Protein AF-A0A7R9AID9-F1 (afdb_monomer)

Structure (mmCIF, N/CA/C/O backbone):
data_AF-A0A7R9AID9-F1
#
_entry.id   AF-A0A7R9AID9-F1
#
loop_
_atom_site.group_PDB
_atom_site.id
_atom_site.type_symbol
_atom_site.label_atom_id
_atom_site.label_alt_id
_atom_site.label_comp_id
_atom_site.label_asym_id
_atom_site.label_entity_id
_atom_site.label_seq_id
_atom_site.pdbx_PDB_ins_code
_atom_site.Cartn_x
_atom_site.Cartn_y
_atom_site.Cartn_z
_atom_site.occupancy
_atom_site.B_iso_or_equiv
_atom_site.auth_seq_id
_atom_site.auth_comp_id
_atom_site.auth_asym_id
_atom_site.auth_atom_id
_atom_site.pdbx_PDB_model_num
ATOM 1 N N . VAL A 1 1 ? -23.189 42.113 15.151 1.00 43.56 1 VAL A N 1
ATOM 2 C CA . VAL A 1 1 ? -23.312 40.716 14.669 1.00 43.56 1 VAL A CA 1
ATOM 3 C C . VAL A 1 1 ? -24.425 40.069 15.472 1.00 43.56 1 VAL A C 1
ATOM 5 O O . VAL A 1 1 ? -24.250 39.901 16.671 1.00 43.56 1 VAL A O 1
ATOM 8 N N . GLN A 1 2 ? -25.595 39.831 14.872 1.00 35.12 2 GLN A N 1
ATOM 9 C CA . GLN A 1 2 ? -26.676 39.117 15.560 1.00 35.12 2 GLN A CA 1
ATOM 10 C C . GLN A 1 2 ? -26.184 37.706 15.929 1.00 35.12 2 GLN A C 1
ATOM 12 O O . GLN A 1 2 ? -25.520 37.078 15.096 1.00 35.12 2 GLN A O 1
ATOM 17 N N . PRO A 1 3 ? -26.448 37.204 17.147 1.00 48.59 3 PRO A N 1
ATOM 18 C CA . PRO A 1 3 ? -26.099 35.835 17.488 1.00 48.59 3 PRO A CA 1
ATOM 19 C C . PRO A 1 3 ? -26.917 34.905 16.591 1.00 48.59 3 PRO A C 1
ATOM 21 O O . PRO A 1 3 ? -28.144 34.904 16.651 1.00 48.59 3 PRO A O 1
ATOM 24 N N . GLN A 1 4 ? -26.242 34.144 15.728 1.00 45.22 4 GLN A N 1
ATOM 25 C CA . GLN A 1 4 ? -26.913 33.127 14.928 1.00 45.22 4 GLN A CA 1
ATOM 26 C C . GLN A 1 4 ? -27.607 32.141 15.871 1.00 45.22 4 GLN A C 1
ATOM 28 O O . GLN A 1 4 ? -26.972 31.572 16.766 1.00 45.22 4 GLN A O 1
ATOM 33 N N . SER A 1 5 ? -28.916 31.975 15.688 1.00 44.12 5 SER A N 1
ATOM 34 C CA . SER A 1 5 ? -29.708 30.962 16.371 1.00 44.12 5 SER A CA 1
ATOM 35 C C . SER A 1 5 ? -29.062 29.603 16.105 1.00 44.12 5 SER A C 1
ATOM 37 O O . SER A 1 5 ? -28.848 29.203 14.961 1.00 44.12 5 SER A O 1
ATOM 39 N N . LYS A 1 6 ? -28.666 28.903 17.174 1.00 50.00 6 LYS A N 1
ATOM 40 C CA . LYS A 1 6 ? -28.151 27.538 17.055 1.00 50.00 6 LYS A CA 1
ATOM 41 C C . LYS A 1 6 ? -29.260 26.692 16.436 1.00 50.00 6 LYS A C 1
ATOM 43 O O . LYS A 1 6 ? -30.298 26.523 17.066 1.00 50.00 6 LYS A O 1
ATOM 48 N N . VAL A 1 7 ? -29.033 26.179 15.227 1.00 46.28 7 VAL A N 1
ATOM 49 C CA . VAL A 1 7 ? -29.880 25.151 14.610 1.00 46.28 7 VAL A CA 1
ATOM 50 C C . VAL A 1 7 ? -30.006 24.014 15.622 1.00 46.28 7 VAL A C 1
ATOM 52 O O . VAL A 1 7 ? -29.005 23.416 16.022 1.00 46.28 7 VAL A O 1
ATOM 55 N N . GLN A 1 8 ? -31.211 23.809 16.140 1.00 50.91 8 GLN A N 1
ATOM 56 C CA . GLN A 1 8 ? -31.469 22.839 17.192 1.00 50.91 8 GLN A CA 1
ATOM 57 C C . GLN A 1 8 ? -31.569 21.462 16.527 1.00 50.91 8 GLN A C 1
ATOM 59 O O . GLN A 1 8 ? -32.427 21.249 15.684 1.00 50.91 8 GLN A O 1
ATOM 64 N N . ASP A 1 9 ? -30.632 20.559 16.833 1.00 53.47 9 ASP A N 1
ATOM 65 C CA . ASP A 1 9 ? -30.593 19.212 16.248 1.00 53.47 9 ASP A CA 1
ATOM 66 C C . ASP A 1 9 ? -31.889 18.433 16.577 1.00 53.47 9 ASP A C 1
ATOM 68 O O . ASP A 1 9 ? -32.062 17.978 17.712 1.00 53.47 9 ASP A O 1
ATOM 72 N N . ASP A 1 10 ? -32.747 18.195 15.576 1.00 62.09 10 ASP A N 1
ATOM 73 C CA . ASP A 1 10 ? -34.026 17.451 15.670 1.00 62.09 10 ASP A CA 1
ATOM 74 C C . ASP A 1 10 ? -33.894 16.011 16.204 1.00 62.09 10 ASP A C 1
ATOM 76 O O . ASP A 1 10 ? -34.867 15.362 16.583 1.00 62.09 10 ASP A O 1
ATOM 80 N N . LYS A 1 11 ? -32.669 15.483 16.271 1.00 65.38 11 LYS A N 1
ATOM 81 C CA . LYS A 1 11 ? -32.364 14.081 16.597 1.00 65.38 11 LYS A CA 1
ATOM 82 C C . LYS A 1 11 ? -32.763 13.651 18.021 1.00 65.38 11 LYS A C 1
ATOM 84 O O . LYS A 1 11 ? -32.753 12.459 18.329 1.00 65.38 11 LYS A O 1
ATOM 89 N N . TYR A 1 12 ? -33.056 14.601 18.904 1.00 70.88 12 TYR A N 1
ATOM 90 C CA . TYR A 1 12 ? -33.407 14.352 20.306 1.00 70.88 12 TYR A CA 1
ATOM 91 C C . TYR A 1 12 ? -34.828 14.786 20.661 1.00 70.88 12 TYR A C 1
ATOM 93 O O . TYR A 1 12 ? -35.141 14.876 21.844 1.00 70.88 12 TYR A O 1
ATOM 101 N N . ASN A 1 13 ? -35.665 15.064 19.664 1.00 81.69 13 ASN A N 1
ATOM 102 C CA . ASN A 1 13 ? -37.038 15.472 19.893 1.00 81.69 13 ASN A CA 1
ATOM 103 C C . ASN A 1 13 ? -37.927 14.226 20.064 1.00 81.69 13 ASN A C 1
ATOM 105 O O . ASN A 1 13 ? -38.359 13.626 19.080 1.00 81.69 13 ASN A O 1
ATOM 109 N N . TYR A 1 14 ? -38.115 13.783 21.309 1.00 88.81 14 TYR A N 1
ATOM 110 C CA . TYR A 1 14 ? -39.077 12.732 21.656 1.00 88.81 14 TYR A CA 1
ATOM 111 C C . TYR A 1 14 ? -40.380 13.385 22.103 1.00 88.81 14 TYR A C 1
ATOM 113 O O . TYR A 1 14 ? -40.330 14.415 22.769 1.00 88.81 14 TYR A O 1
ATOM 121 N N . ARG A 1 15 ? -41.520 12.765 21.780 1.00 90.88 15 ARG A N 1
ATOM 122 C CA . ARG A 1 15 ? -42.820 13.203 22.294 1.00 90.88 15 ARG A CA 1
ATOM 123 C C . ARG A 1 15 ? -42.947 12.833 23.768 1.00 90.88 15 ARG A C 1
ATOM 125 O O . ARG A 1 15 ? -42.607 11.708 24.155 1.00 90.88 15 ARG A O 1
ATOM 132 N N . LEU A 1 16 ? -43.423 13.781 24.569 1.00 92.00 16 LEU A N 1
ATOM 133 C CA . LEU A 1 16 ? -43.497 13.663 26.025 1.00 92.00 16 LEU A CA 1
ATOM 134 C C . LEU A 1 16 ? -44.920 13.833 26.537 1.00 92.00 16 LEU A C 1
ATOM 136 O O . LEU A 1 16 ? -45.633 14.735 26.104 1.00 92.00 16 LEU A O 1
ATOM 140 N N . ASN A 1 17 ? -45.290 13.046 27.545 1.00 92.06 17 ASN A N 1
ATOM 141 C CA . ASN A 1 17 ? -46.477 13.264 28.370 1.00 92.06 17 ASN A CA 1
ATOM 142 C C . ASN A 1 17 ? -47.733 13.531 27.514 1.00 92.06 17 ASN A C 1
ATOM 144 O O . ASN A 1 17 ? -48.210 12.652 26.799 1.00 92.06 17 ASN A O 1
ATOM 148 N N . ARG A 1 18 ? -48.242 14.770 27.552 1.00 89.56 18 ARG A N 1
ATOM 149 C CA . ARG A 1 18 ? -49.456 15.220 26.851 1.00 89.56 18 ARG A CA 1
ATOM 150 C C . ARG A 1 18 ? -49.304 15.346 25.331 1.00 89.56 18 ARG A C 1
ATOM 152 O O . ARG A 1 18 ? -50.306 15.482 24.640 1.00 89.56 18 ARG A O 1
ATOM 159 N N . GLU A 1 19 ? -48.085 15.296 24.801 1.00 90.25 19 GLU A N 1
ATOM 160 C CA . GLU A 1 19 ? -47.832 15.246 23.355 1.00 90.25 19 GLU A CA 1
ATOM 161 C C . GLU A 1 19 ? -48.148 13.864 22.759 1.00 90.25 19 GLU A C 1
ATOM 163 O O . GLU A 1 19 ? -48.304 13.728 21.544 1.00 90.25 19 GLU A O 1
ATOM 168 N N . ILE A 1 20 ? -48.261 12.832 23.604 1.00 91.56 20 ILE A N 1
ATOM 169 C CA . ILE A 1 20 ? -48.642 11.477 23.208 1.00 91.56 20 ILE A CA 1
ATOM 170 C C . ILE A 1 20 ? -50.173 11.407 23.169 1.00 91.56 20 ILE A C 1
ATOM 172 O O . ILE A 1 20 ? -50.837 11.229 24.186 1.00 91.56 20 ILE A O 1
ATOM 176 N N . THR A 1 21 ? -50.744 11.557 21.975 1.00 90.12 21 THR A N 1
ATOM 177 C CA . THR A 1 21 ? -52.204 11.628 21.772 1.00 90.12 21 THR A CA 1
ATOM 178 C C . THR A 1 21 ? -52.876 10.271 21.563 1.00 90.12 21 THR A C 1
ATOM 180 O O . THR A 1 21 ? -54.103 10.183 21.539 1.00 90.12 21 THR A O 1
ATOM 183 N N . VAL A 1 22 ? -52.097 9.200 21.397 1.00 92.62 22 VAL A N 1
ATOM 184 C CA . VAL A 1 22 ? -52.640 7.855 21.181 1.00 92.62 22 VAL A CA 1
ATOM 185 C C . VAL A 1 22 ? -53.323 7.318 22.448 1.00 92.62 22 VAL A C 1
ATOM 187 O O . VAL A 1 22 ? -52.859 7.595 23.552 1.00 92.62 22 VAL A O 1
ATOM 190 N N . PRO A 1 23 ? -54.397 6.517 22.332 1.00 92.44 23 PRO A N 1
ATOM 191 C CA . PRO A 1 23 ? -55.145 6.025 23.495 1.00 92.44 23 PRO A CA 1
ATOM 192 C C . PRO A 1 23 ? -54.509 4.806 24.180 1.00 92.44 23 PRO A C 1
ATOM 194 O O . PRO A 1 23 ? -54.735 4.576 25.369 1.00 92.44 23 PRO A O 1
ATOM 197 N N . ARG A 1 24 ? -53.736 4.000 23.441 1.00 93.75 24 ARG A N 1
ATOM 198 C CA . ARG A 1 24 ? -53.077 2.786 23.943 1.00 93.75 24 ARG A CA 1
ATOM 199 C C . ARG A 1 24 ? -51.588 2.850 23.643 1.00 93.75 24 ARG A C 1
ATOM 201 O O . ARG A 1 24 ? -51.207 3.169 22.521 1.00 93.75 24 ARG A O 1
ATOM 208 N N . ILE A 1 25 ? -50.775 2.486 24.627 1.00 94.25 25 ILE A N 1
ATOM 209 C CA . ILE A 1 25 ? -49.312 2.466 24.537 1.00 94.25 25 ILE A CA 1
ATOM 210 C C . ILE A 1 25 ? -48.763 1.151 25.082 1.00 94.25 25 ILE A C 1
ATOM 212 O O . ILE A 1 25 ? -49.367 0.514 25.947 1.00 94.25 25 ILE A O 1
ATOM 216 N N . ARG A 1 26 ? -47.604 0.731 24.575 1.00 93.94 26 ARG A N 1
ATOM 217 C CA . ARG A 1 26 ? -46.855 -0.411 25.104 1.00 93.94 26 ARG A CA 1
ATOM 218 C C . ARG A 1 26 ? -45.808 0.097 26.093 1.00 93.94 26 ARG A C 1
ATOM 220 O O . ARG A 1 26 ? -44.853 0.755 25.683 1.00 93.94 26 ARG A O 1
ATOM 227 N N . LEU A 1 27 ? -45.985 -0.217 27.376 1.00 91.00 27 LEU A N 1
ATOM 228 C CA . LEU A 1 27 ? -45.072 0.184 28.446 1.00 91.00 27 LEU A CA 1
ATOM 229 C C . LEU A 1 27 ? -43.924 -0.823 28.574 1.00 91.00 27 LEU A C 1
ATOM 231 O O . LEU A 1 27 ? -44.146 -2.031 28.658 1.00 91.00 27 LEU A O 1
ATOM 235 N N . VAL A 1 28 ? -42.691 -0.318 28.592 1.00 88.12 28 VAL A N 1
ATOM 236 C CA . VAL A 1 28 ? -41.467 -1.116 28.764 1.00 88.12 28 VAL A CA 1
ATOM 237 C C . VAL A 1 28 ? -40.523 -0.372 29.711 1.00 88.12 28 VAL A C 1
ATOM 239 O O . VAL A 1 28 ? -40.441 0.848 29.654 1.00 88.12 28 VAL A O 1
ATOM 242 N N . GLY A 1 29 ? -39.731 -1.056 30.533 1.00 80.50 29 GLY A N 1
ATOM 243 C CA . GLY A 1 29 ? -38.695 -0.390 31.328 1.00 80.50 29 GLY A CA 1
ATOM 244 C C . GLY A 1 29 ? -38.352 -1.122 32.610 1.00 80.50 29 GLY A C 1
ATOM 245 O O . GLY A 1 29 ? -38.978 -2.121 32.931 1.00 80.50 29 GLY A O 1
ATOM 246 N N . ASP A 1 30 ? -37.354 -0.597 33.311 1.00 71.56 30 ASP A N 1
ATOM 247 C CA . ASP A 1 30 ? -36.843 -1.186 34.551 1.00 71.56 30 ASP A CA 1
ATOM 248 C C . ASP A 1 30 ? -37.527 -0.568 35.793 1.00 71.56 30 ASP A C 1
ATOM 250 O O . ASP A 1 30 ? -37.500 -1.156 36.863 1.00 71.56 30 ASP A O 1
ATOM 254 N N . ASN A 1 31 ? -38.233 0.564 35.637 1.00 73.50 31 ASN A N 1
ATOM 255 C CA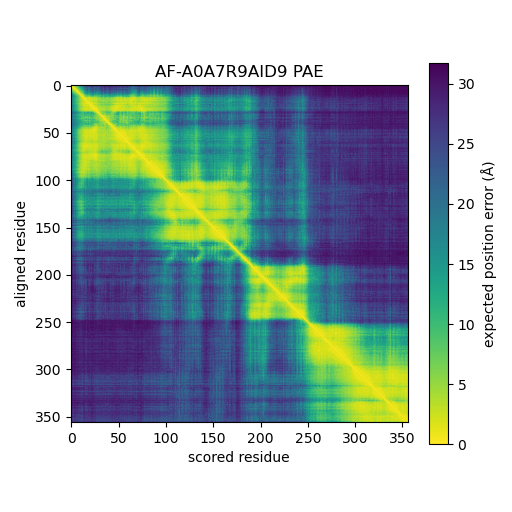 . ASN A 1 31 ? -38.972 1.259 36.706 1.00 73.50 31 ASN A CA 1
ATOM 256 C C . ASN A 1 31 ? -40.390 0.688 36.941 1.00 73.50 31 ASN A C 1
ATOM 258 O O . ASN A 1 31 ? -41.279 1.385 37.427 1.00 73.50 31 ASN A O 1
ATOM 262 N N . LEU A 1 32 ? -40.644 -0.559 36.535 1.00 73.31 32 LEU A N 1
ATOM 263 C CA . LEU A 1 32 ? -41.967 -1.188 36.661 1.00 73.31 32 LEU A CA 1
ATOM 264 C C . LEU A 1 32 ? -42.330 -1.497 38.122 1.00 73.31 32 LEU A C 1
ATOM 266 O O . LEU A 1 32 ? -43.510 -1.513 38.461 1.00 73.31 32 LEU A O 1
ATOM 270 N N . GLU A 1 33 ? -41.333 -1.690 38.987 1.00 73.12 33 GLU A N 1
ATOM 271 C CA . GLU A 1 33 ? -41.522 -1.915 40.426 1.00 73.12 33 GLU A CA 1
ATOM 272 C C . GLU A 1 33 ? -42.039 -0.647 41.128 1.00 73.12 33 GLU A C 1
ATOM 274 O O . GLU A 1 33 ? -43.090 -0.685 41.760 1.00 73.12 33 GLU A O 1
ATOM 279 N N . GLU A 1 34 ? -41.395 0.504 40.906 1.00 71.88 34 GLU A N 1
ATOM 280 C CA . GLU A 1 34 ? -41.812 1.811 41.452 1.00 71.88 34 GLU A CA 1
ATOM 281 C C . GLU A 1 34 ? -43.212 2.225 40.952 1.00 71.88 34 GLU A C 1
ATOM 283 O O . GLU A 1 34 ? -44.038 2.760 41.693 1.00 71.88 34 GLU A O 1
ATOM 288 N N . LEU A 1 35 ? -43.521 1.912 39.690 1.00 71.00 35 LEU A N 1
ATOM 289 C CA . LEU A 1 35 ? -44.854 2.102 39.111 1.00 71.00 35 LEU A CA 1
ATOM 290 C C . LEU A 1 35 ? -45.907 1.185 39.749 1.00 71.00 35 LEU A C 1
ATOM 292 O O . LEU A 1 35 ? -47.068 1.579 39.871 1.00 71.00 35 LEU A O 1
ATOM 296 N N . SER A 1 36 ? -45.518 -0.025 40.155 1.00 75.81 36 SER A N 1
ATOM 297 C CA . SER A 1 36 ? -46.422 -0.987 40.794 1.00 75.81 36 SER A 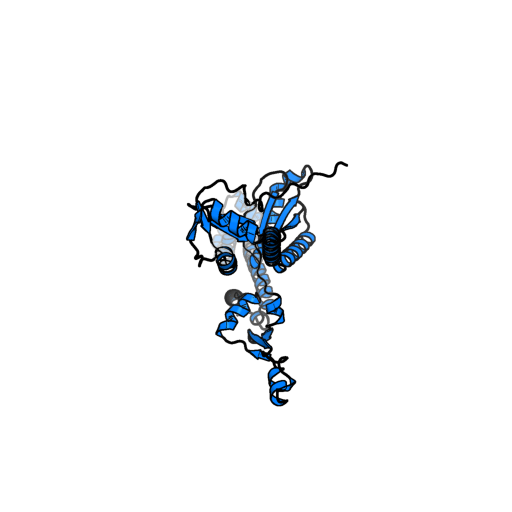CA 1
ATOM 298 C C . SER A 1 36 ? -46.829 -0.539 42.200 1.00 75.81 36 SER A C 1
ATOM 300 O O . SER A 1 36 ? -47.980 -0.736 42.596 1.00 75.81 36 SER A O 1
ATOM 302 N N . GLU A 1 37 ? -45.918 0.118 42.924 1.00 74.56 37 GLU A N 1
ATOM 303 C CA . GLU A 1 37 ? -46.186 0.731 44.231 1.00 74.56 37 GLU A CA 1
ATOM 304 C C . GLU A 1 37 ? -47.167 1.905 44.109 1.00 74.56 37 GLU A C 1
ATOM 306 O O . GLU A 1 37 ? -48.180 1.939 44.808 1.00 74.56 37 GLU A O 1
ATOM 311 N N . ALA A 1 38 ? -46.946 2.813 43.153 1.00 70.50 38 ALA A N 1
ATOM 312 C CA . ALA A 1 38 ? -47.855 3.934 42.895 1.00 70.50 38 ALA A CA 1
ATOM 313 C C . ALA A 1 38 ? -49.256 3.480 42.429 1.00 70.50 38 ALA A C 1
ATOM 315 O O . ALA A 1 38 ? -50.263 4.127 42.724 1.00 70.50 38 ALA A O 1
ATOM 316 N N . ALA A 1 39 ? -49.341 2.356 41.712 1.00 68.81 39 ALA A N 1
ATOM 317 C CA . ALA A 1 39 ? -50.596 1.807 41.203 1.00 68.81 39 ALA A CA 1
ATOM 318 C C . ALA A 1 39 ? -51.295 0.824 42.162 1.00 68.81 39 ALA A C 1
ATOM 320 O O . ALA A 1 39 ? -52.410 0.384 41.854 1.00 68.81 39 ALA A O 1
ATOM 321 N N . ASN A 1 40 ? -50.660 0.457 43.288 1.00 73.00 40 ASN A N 1
ATOM 322 C CA . ASN A 1 40 ? -51.076 -0.628 44.191 1.00 73.00 40 ASN A CA 1
ATOM 323 C C . ASN A 1 40 ? -51.406 -1.947 43.453 1.00 73.00 40 ASN A C 1
ATOM 325 O O . ASN A 1 40 ? -52.301 -2.698 43.849 1.00 73.00 40 ASN A O 1
ATOM 329 N N . LYS A 1 41 ? -50.727 -2.211 42.330 1.00 75.44 41 LYS A N 1
ATOM 330 C CA . LYS A 1 41 ? -50.958 -3.356 41.435 1.00 75.44 41 LYS A CA 1
ATOM 331 C C . LYS A 1 41 ? -49.639 -3.786 40.818 1.00 75.44 41 LYS A C 1
ATOM 333 O O . LYS A 1 41 ? -48.848 -2.937 40.440 1.00 75.44 41 LYS A O 1
ATOM 338 N N . VAL A 1 42 ? -49.436 -5.090 40.648 1.00 75.44 42 VAL A N 1
ATOM 339 C CA . VAL A 1 42 ? -48.257 -5.615 39.944 1.00 75.44 42 VAL A CA 1
ATOM 340 C C . VAL A 1 42 ? -48.377 -5.276 38.456 1.00 75.44 42 VAL A C 1
ATOM 342 O O . VAL A 1 42 ? -49.294 -5.752 37.784 1.00 75.44 42 VAL A O 1
ATOM 345 N N . ILE A 1 43 ? -47.483 -4.424 37.954 1.00 78.00 43 ILE A N 1
ATOM 346 C CA . ILE A 1 43 ? -47.438 -4.003 36.552 1.00 78.00 43 ILE A CA 1
ATOM 347 C C . ILE A 1 43 ? -46.340 -4.785 35.834 1.00 78.00 43 ILE A C 1
ATOM 349 O O . ILE A 1 43 ? -45.154 -4.644 36.121 1.00 78.00 43 ILE A O 1
ATOM 353 N N . GLU A 1 44 ? -46.741 -5.568 34.837 1.00 81.44 44 GLU A N 1
ATOM 354 C CA . GLU A 1 44 ? -45.827 -6.237 33.911 1.00 81.44 44 GLU A CA 1
ATOM 355 C C . GLU A 1 44 ? -45.677 -5.447 32.596 1.00 81.44 44 GLU A C 1
ATOM 357 O O . GLU A 1 44 ? -46.549 -4.637 32.256 1.00 81.44 44 GLU A O 1
ATOM 362 N N . PRO A 1 45 ? -44.603 -5.670 31.809 1.00 86.12 45 PRO A N 1
ATOM 363 C CA . PRO A 1 45 ? -44.474 -5.087 30.477 1.00 86.12 45 PRO A CA 1
ATOM 364 C C . PRO A 1 45 ? -45.664 -5.483 29.594 1.00 86.12 45 PRO A C 1
ATOM 366 O O . PRO A 1 45 ? -45.886 -6.658 29.308 1.00 86.12 45 PRO A O 1
ATOM 369 N N . GLY A 1 46 ? -46.430 -4.500 29.129 1.00 87.62 46 GLY A N 1
ATOM 370 C CA . GLY A 1 46 ? -47.730 -4.766 28.521 1.00 87.62 46 GLY A CA 1
ATOM 371 C C . GLY A 1 46 ? -48.337 -3.561 27.818 1.00 87.62 46 GLY A C 1
ATOM 372 O O . GLY A 1 46 ? -47.716 -2.504 27.691 1.00 87.62 46 GLY A O 1
ATOM 373 N N . VAL A 1 47 ? -49.556 -3.739 27.310 1.00 91.88 47 VAL A N 1
ATOM 374 C CA . VAL A 1 47 ? -50.319 -2.669 26.656 1.00 91.88 47 VAL A CA 1
ATOM 375 C C . VAL A 1 47 ? -51.269 -2.045 27.666 1.00 91.88 47 VAL A C 1
ATOM 377 O O . VAL A 1 47 ? -52.157 -2.723 28.176 1.00 91.88 47 VAL A O 1
ATOM 380 N N . PHE A 1 48 ? -51.126 -0.743 27.883 1.00 91.94 48 PHE A N 1
ATOM 381 C CA . PHE A 1 48 ? -51.911 0.024 28.845 1.00 91.94 48 PHE A CA 1
ATOM 382 C C . PHE A 1 48 ? -52.577 1.228 28.178 1.00 91.94 48 PHE A C 1
ATOM 384 O O . PHE A 1 48 ? -52.240 1.610 27.052 1.00 91.94 48 PHE A O 1
ATOM 391 N N . SER A 1 49 ? -53.548 1.818 28.875 1.00 93.50 49 SER A N 1
ATOM 392 C CA . SER A 1 49 ? -54.116 3.108 28.485 1.00 93.50 49 SER A CA 1
ATOM 393 C C . SER A 1 49 ? -53.119 4.221 28.783 1.00 93.50 49 SER A C 1
ATOM 395 O O . SER A 1 49 ? -52.558 4.274 29.880 1.00 93.50 49 SER A O 1
ATOM 397 N N . THR A 1 50 ? -52.938 5.141 27.838 1.00 92.81 50 THR A N 1
ATOM 398 C CA . THR A 1 50 ? -52.040 6.294 27.997 1.00 92.81 50 THR A CA 1
ATOM 399 C C . THR A 1 50 ? -52.396 7.117 29.230 1.00 92.81 50 THR A C 1
ATOM 401 O O . THR A 1 50 ? -51.509 7.536 29.964 1.00 92.81 50 THR A O 1
ATOM 404 N N . TYR A 1 51 ? -53.693 7.276 29.512 1.00 91.25 51 TYR A N 1
ATOM 405 C CA . TYR A 1 51 ? -54.177 8.044 30.659 1.00 91.25 51 TYR A CA 1
ATOM 406 C C . TYR A 1 51 ? -53.755 7.436 32.004 1.00 91.25 51 TYR A C 1
ATOM 408 O O . TYR A 1 51 ? -53.315 8.152 32.898 1.00 91.25 51 TYR A O 1
ATOM 416 N N . GLN A 1 52 ? -53.844 6.108 32.135 1.00 90.12 52 GLN A N 1
ATOM 417 C CA . GLN A 1 52 ? -53.461 5.405 33.365 1.00 90.12 52 GLN A CA 1
ATOM 418 C C . GLN A 1 52 ? -51.966 5.560 33.643 1.00 90.12 52 GLN A C 1
ATOM 420 O O . GLN A 1 52 ? -51.573 5.918 34.748 1.00 90.12 52 GLN A O 1
ATOM 425 N N . VAL A 1 53 ? -51.142 5.342 32.615 1.00 90.00 53 VAL A N 1
ATOM 426 C CA . VAL A 1 53 ? -49.683 5.436 32.733 1.00 90.00 53 VAL A CA 1
ATOM 427 C C . VAL A 1 53 ? -49.238 6.873 33.000 1.00 90.00 53 VAL A C 1
ATOM 429 O O . VAL A 1 53 ? -48.308 7.081 33.774 1.00 90.00 53 VAL A O 1
ATOM 432 N N . LEU A 1 54 ? -49.908 7.863 32.402 1.00 91.50 54 LEU A N 1
ATOM 433 C CA . LEU A 1 54 ? -49.620 9.274 32.645 1.00 91.50 54 LEU A CA 1
ATOM 434 C C . LEU A 1 54 ? -49.866 9.657 34.112 1.00 91.50 54 LEU A C 1
ATOM 436 O O . LEU A 1 54 ? -49.018 10.311 34.707 1.00 91.50 54 LEU A O 1
ATOM 440 N N . GLY A 1 55 ? -50.968 9.196 34.716 1.00 89.38 55 GLY A N 1
ATOM 441 C CA . GLY A 1 55 ? -51.253 9.454 36.133 1.00 89.38 55 GLY A CA 1
ATOM 442 C C . GLY A 1 55 ? -50.220 8.832 37.080 1.00 89.38 55 GLY A C 1
ATOM 443 O O . GLY A 1 55 ? -49.840 9.440 38.082 1.00 89.38 55 GLY A O 1
ATOM 444 N N . TRP A 1 56 ? -49.710 7.642 36.747 1.00 89.00 56 TRP A N 1
ATOM 445 C CA . TRP A 1 56 ? -48.631 7.016 37.518 1.00 89.00 56 TRP A CA 1
ATOM 446 C C . TRP A 1 56 ? -47.297 7.751 37.355 1.00 89.00 56 TRP A C 1
ATOM 448 O O . TRP A 1 56 ? -46.580 7.929 38.334 1.00 89.00 56 TRP A O 1
ATOM 458 N N . ALA A 1 57 ? -46.982 8.215 36.143 1.00 89.94 57 ALA A N 1
ATOM 459 C CA . ALA A 1 57 ? -45.790 9.019 35.883 1.00 89.94 57 ALA A CA 1
ATOM 460 C C . ALA A 1 57 ? -45.826 10.355 36.652 1.00 89.94 57 ALA A C 1
ATOM 462 O O . ALA A 1 57 ? -44.841 10.699 37.300 1.00 89.94 57 ALA A O 1
ATOM 463 N N . GLU A 1 58 ? -46.974 11.046 36.668 1.00 88.81 58 GLU A N 1
ATOM 464 C CA . GLU A 1 58 ? -47.177 12.281 37.445 1.00 88.81 58 GLU A CA 1
ATOM 465 C C . GLU A 1 58 ? -47.007 12.048 38.955 1.00 88.81 58 GLU A C 1
ATOM 467 O O . GLU A 1 58 ? -46.370 12.854 39.628 1.00 88.81 58 GLU A O 1
ATOM 472 N N . SER A 1 59 ? -47.508 10.923 39.480 1.00 87.31 59 SER A N 1
ATOM 473 C CA . SER A 1 59 ? -47.384 10.572 40.908 1.00 87.31 59 SER A CA 1
ATOM 474 C C . SER A 1 59 ? -45.937 10.319 41.347 1.00 87.31 59 SER A C 1
ATOM 476 O O . SER A 1 59 ? -45.608 10.503 42.515 1.00 87.31 59 SER A O 1
ATOM 478 N N . LEU A 1 60 ? -45.082 9.890 40.415 1.00 86.75 60 LEU A N 1
ATOM 479 C CA . LEU A 1 60 ? -43.658 9.628 40.638 1.00 86.75 60 LEU A CA 1
ATOM 480 C C . LEU A 1 60 ? -42.762 10.800 40.204 1.00 86.75 60 LEU A C 1
ATOM 482 O O . LEU A 1 60 ? -41.541 10.672 40.248 1.00 86.75 60 LEU A O 1
ATOM 486 N N . GLU A 1 61 ? -43.347 11.917 39.756 1.00 87.50 61 GLU A N 1
ATOM 487 C CA . GLU A 1 61 ? -42.629 13.066 39.182 1.00 87.50 61 GLU A CA 1
ATOM 488 C C . GLU A 1 61 ? -41.681 12.681 38.020 1.00 87.50 61 GLU A C 1
ATOM 490 O O 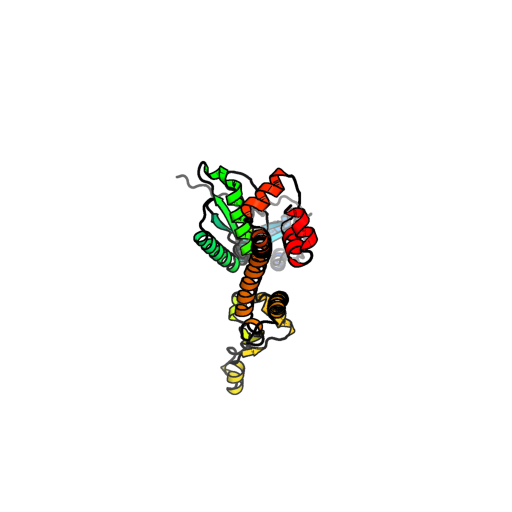. GLU A 1 61 ? -40.624 13.285 37.813 1.00 87.50 61 GLU A O 1
ATOM 495 N N . LEU A 1 62 ? -42.059 11.662 37.241 1.00 90.62 62 LEU A N 1
ATOM 496 C CA . LEU A 1 62 ? -41.328 11.180 36.068 1.00 90.62 62 LEU A CA 1
ATOM 497 C C . LEU A 1 62 ? -42.065 11.536 34.772 1.00 90.62 62 LEU A C 1
ATOM 499 O O . LEU A 1 62 ? -43.267 11.790 34.760 1.00 90.62 62 LEU A O 1
ATOM 503 N N . ASP A 1 63 ? -41.348 11.491 33.649 1.00 91.12 63 ASP A N 1
ATOM 504 C CA . ASP A 1 63 ? -41.921 11.757 32.333 1.00 91.12 63 ASP A CA 1
ATOM 505 C C . ASP A 1 63 ? -42.257 10.455 31.596 1.00 91.12 63 ASP A C 1
ATOM 507 O O . ASP A 1 63 ? -41.472 9.503 31.545 1.00 91.12 63 ASP A O 1
ATOM 511 N N . LEU A 1 64 ? -43.412 10.432 30.940 1.00 92.62 64 LEU A N 1
ATOM 512 C CA . LEU A 1 64 ? -43.762 9.429 29.947 1.00 92.62 64 LEU A CA 1
ATOM 513 C C . LEU A 1 64 ? -43.148 9.818 28.597 1.00 92.62 64 LEU A C 1
ATOM 515 O O . LEU A 1 64 ? -43.575 10.775 27.952 1.00 92.62 64 LEU A O 1
ATOM 519 N N . VAL A 1 65 ? -42.157 9.049 28.148 1.00 93.12 65 VAL A N 1
ATOM 520 C CA . VAL A 1 65 ? -41.399 9.314 26.919 1.00 93.12 65 VAL A CA 1
ATOM 521 C C . VAL A 1 65 ? -41.720 8.270 25.854 1.00 93.12 65 VAL A C 1
ATOM 523 O O . VAL A 1 65 ? -41.548 7.066 26.071 1.00 93.12 65 VAL A O 1
ATOM 526 N N . GLU A 1 66 ? -42.130 8.717 24.667 1.00 91.88 66 GLU A N 1
ATOM 527 C CA . GLU A 1 66 ? -42.327 7.852 23.500 1.00 91.88 66 GLU A CA 1
ATOM 528 C C . GLU A 1 66 ? -40.973 7.488 22.867 1.00 91.88 66 GLU A C 1
ATOM 530 O O . GLU A 1 66 ? -40.297 8.334 22.289 1.00 91.88 66 GLU A O 1
ATOM 535 N N . ILE A 1 67 ? -40.544 6.224 22.973 1.00 91.19 67 ILE A N 1
ATOM 536 C CA . ILE A 1 67 ? -39.243 5.767 22.450 1.00 91.19 67 ILE A CA 1
ATOM 537 C C . ILE A 1 67 ? -39.338 5.316 20.995 1.00 91.19 67 ILE A C 1
ATOM 539 O O . ILE A 1 67 ? -38.406 5.548 20.219 1.00 91.19 67 ILE A O 1
ATOM 543 N N . SER A 1 68 ? -40.417 4.620 20.635 1.00 91.38 68 SER A N 1
ATOM 544 C CA . SER A 1 68 ? -40.615 4.106 19.281 1.00 91.38 68 SER A CA 1
ATOM 545 C C . SER A 1 68 ? -42.027 4.425 18.790 1.00 91.38 68 SER A C 1
ATOM 547 O O . SER A 1 68 ? -42.964 3.732 19.196 1.00 91.38 68 SER A O 1
ATOM 549 N N . PRO A 1 69 ? -42.175 5.430 17.905 1.00 90.69 69 PRO A N 1
ATOM 550 C CA . PRO A 1 69 ? -43.476 5.821 17.363 1.00 90.69 69 PRO A CA 1
ATOM 551 C C . PRO A 1 69 ? -43.993 4.865 16.283 1.00 90.69 69 PRO A C 1
ATOM 553 O O . PRO A 1 69 ? -45.182 4.816 16.007 1.00 90.69 69 PRO A O 1
ATOM 556 N N . ASN A 1 70 ? -43.101 4.088 15.661 1.00 90.75 70 ASN A N 1
ATOM 557 C CA . ASN A 1 70 ? -43.439 3.238 14.514 1.00 90.75 70 ASN A CA 1
ATOM 558 C C . ASN A 1 70 ? -44.056 1.883 14.908 1.00 90.75 70 ASN A C 1
ATOM 560 O O . ASN A 1 70 ? -44.372 1.085 14.030 1.00 90.75 70 ASN A O 1
ATOM 564 N N . ALA A 1 71 ? -44.151 1.577 16.202 1.00 90.19 71 ALA A N 1
ATOM 565 C CA . ALA A 1 71 ? -44.741 0.333 16.685 1.00 90.19 71 ALA A CA 1
ATOM 566 C C . ALA A 1 71 ? -46.252 0.498 16.905 1.00 90.19 71 ALA A C 1
ATOM 568 O O . ALA A 1 71 ? -46.693 1.566 17.313 1.00 90.19 71 ALA A O 1
ATOM 569 N N . ASP A 1 72 ? -47.024 -0.572 16.706 1.00 88.44 72 ASP A N 1
ATOM 570 C CA . ASP A 1 72 ? -48.456 -0.607 17.023 1.00 88.44 72 ASP A CA 1
ATOM 571 C C . ASP A 1 72 ? -48.724 -1.562 18.211 1.00 88.44 72 ASP A C 1
ATOM 573 O O . ASP A 1 72 ? -48.410 -2.761 18.130 1.00 88.44 72 ASP A O 1
ATOM 577 N N . PRO A 1 73 ? -49.218 -1.079 19.368 1.00 91.19 73 PRO A N 1
ATOM 578 C CA . PRO A 1 73 ? -49.239 0.321 19.816 1.00 91.19 73 PRO A CA 1
ATOM 579 C C . PRO A 1 73 ? -47.817 0.862 20.113 1.00 91.19 73 PRO A C 1
ATOM 581 O O . PRO A 1 73 ? -46.904 0.057 20.369 1.00 91.19 73 PRO A O 1
ATOM 584 N N . PRO A 1 74 ? -47.608 2.199 20.110 1.00 94.31 74 PRO A N 1
ATOM 585 C CA . PRO A 1 74 ? -46.281 2.808 20.232 1.00 94.31 74 PRO A CA 1
ATOM 586 C C . PRO A 1 74 ? -45.637 2.509 21.584 1.00 94.31 74 PRO A C 1
ATOM 588 O O . PRO A 1 74 ? -46.315 2.319 22.599 1.00 94.31 74 PRO A O 1
ATOM 591 N N . VAL A 1 75 ? -44.305 2.417 21.586 1.00 94.50 75 VAL A N 1
ATOM 592 C CA . VAL A 1 75 ? -43.540 1.976 22.761 1.00 94.50 75 VAL A CA 1
ATOM 593 C C . VAL A 1 75 ? -43.109 3.176 23.587 1.00 94.50 75 VAL A C 1
ATOM 595 O O . VAL A 1 75 ? -42.304 3.994 23.131 1.00 94.50 75 VAL A O 1
ATOM 598 N N . CYS A 1 76 ? -43.577 3.220 24.830 1.00 93.50 76 CYS A N 1
ATOM 599 C CA . CYS A 1 76 ? -43.306 4.288 25.784 1.00 93.50 76 CYS A CA 1
ATOM 600 C C . CYS A 1 76 ? -42.562 3.755 27.015 1.00 93.50 76 CYS A C 1
ATOM 602 O O . CYS A 1 76 ? -42.685 2.584 27.385 1.00 93.50 76 CYS A O 1
ATOM 604 N N . LYS A 1 77 ? -41.786 4.632 27.658 1.00 92.12 77 LYS A N 1
ATOM 605 C CA . LYS A 1 77 ? -41.126 4.369 28.943 1.00 92.12 77 LYS A CA 1
ATOM 606 C C . LYS A 1 77 ? -41.355 5.527 29.903 1.00 92.12 77 LYS A C 1
ATOM 608 O O . LYS A 1 77 ? -41.316 6.674 29.471 1.00 92.12 77 LYS A O 1
ATOM 613 N N . VAL A 1 78 ? -41.524 5.219 31.186 1.00 91.56 78 VAL A N 1
ATOM 614 C CA . VAL A 1 78 ? -41.576 6.220 32.261 1.00 91.56 78 VAL A CA 1
ATOM 615 C C . VAL A 1 78 ? -40.165 6.410 32.810 1.00 91.56 78 VAL A C 1
ATOM 617 O O . VAL A 1 78 ? -39.586 5.469 33.352 1.00 91.56 78 VAL A O 1
ATOM 620 N N . ILE A 1 79 ? -39.579 7.585 32.585 1.00 91.06 79 ILE A N 1
ATOM 621 C CA . ILE A 1 79 ? -38.182 7.908 32.907 1.00 91.06 79 ILE A CA 1
ATOM 622 C C . ILE A 1 79 ? -38.014 9.409 33.173 1.00 91.06 79 ILE A C 1
ATOM 624 O O . ILE A 1 79 ? -38.773 10.223 32.665 1.00 91.06 79 ILE A O 1
ATOM 628 N N . ASP A 1 80 ? -36.951 9.799 33.879 1.00 90.62 80 ASP A N 1
ATOM 629 C CA . ASP A 1 80 ? -36.506 11.200 33.907 1.00 90.62 80 ASP A CA 1
ATOM 630 C C . ASP A 1 80 ? -35.935 11.582 32.530 1.00 90.62 80 ASP A C 1
ATOM 632 O O . ASP A 1 80 ? -34.870 11.098 32.109 1.00 90.62 80 ASP A O 1
ATOM 636 N N . TYR A 1 81 ? -36.639 12.468 31.821 1.00 86.56 81 TYR A N 1
ATOM 637 C CA . TYR A 1 81 ? -36.277 12.870 30.468 1.00 86.56 81 TYR A CA 1
ATOM 638 C C . TYR A 1 81 ? -34.907 13.562 30.396 1.00 86.56 81 TYR A C 1
ATOM 640 O O . TYR A 1 81 ? -34.107 13.292 29.489 1.00 86.56 81 TYR A O 1
ATOM 648 N N . LYS A 1 82 ? -34.580 14.426 31.366 1.00 88.44 82 LYS A N 1
ATOM 649 C CA . LYS A 1 82 ? -33.320 15.191 31.365 1.00 88.44 82 LYS A CA 1
ATOM 650 C C . LYS A 1 82 ? -32.128 14.259 31.545 1.00 88.44 82 LYS A C 1
ATOM 652 O O . LYS A 1 82 ? -31.139 14.372 30.807 1.00 88.44 82 LYS A O 1
ATOM 657 N N . LYS A 1 83 ? -32.236 13.308 32.476 1.00 89.25 83 LYS A N 1
ATOM 658 C CA . LYS A 1 83 ? -31.212 12.283 32.716 1.00 89.25 83 LYS A CA 1
ATOM 659 C C . L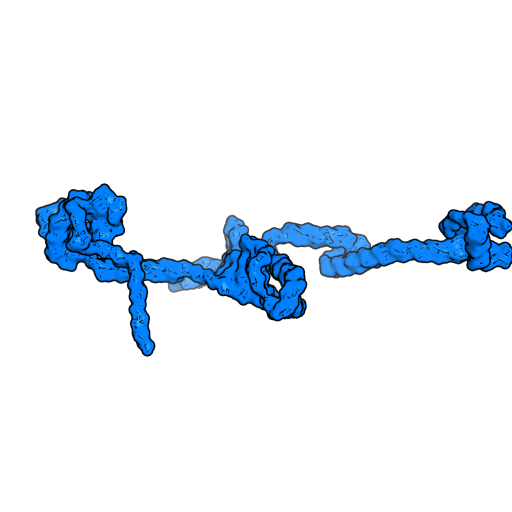YS A 1 83 ? -31.046 11.361 31.507 1.00 89.25 83 LYS A C 1
ATOM 661 O O . LYS A 1 83 ? -29.920 11.116 31.069 1.00 89.25 83 LYS A O 1
ATOM 666 N N . PHE A 1 84 ? -32.147 10.938 30.885 1.00 88.62 84 PHE A N 1
ATOM 667 C CA . PHE A 1 84 ? -32.122 10.102 29.683 1.00 88.62 84 PHE A CA 1
ATOM 668 C C . PHE A 1 84 ? -31.397 10.761 28.503 1.00 88.62 84 PHE A C 1
ATOM 670 O O . PHE A 1 84 ? -30.531 10.144 27.872 1.00 88.62 84 PHE A O 1
ATOM 677 N N . ILE A 1 85 ? -31.702 12.031 28.213 1.00 89.88 85 ILE A N 1
ATOM 678 C CA . ILE A 1 85 ? -31.030 12.780 27.144 1.00 89.88 85 ILE A CA 1
ATOM 679 C C . ILE A 1 85 ? -29.541 12.955 27.452 1.00 89.88 85 ILE A C 1
ATOM 681 O O . ILE A 1 85 ? -28.711 12.832 26.544 1.00 89.88 85 ILE A O 1
ATOM 685 N N . TYR A 1 86 ? -29.182 13.208 28.714 1.00 88.75 86 TYR A N 1
ATOM 686 C CA . TYR A 1 86 ? -27.787 13.300 29.137 1.00 88.75 86 TYR A CA 1
ATOM 687 C C . TYR A 1 86 ? -27.034 11.987 28.893 1.00 88.75 86 TYR A C 1
ATOM 689 O O . TYR A 1 86 ? -25.996 11.997 28.224 1.00 88.75 86 TYR A O 1
ATOM 697 N N . ASP A 1 87 ? -27.578 10.858 29.346 1.00 89.00 87 ASP A N 1
ATOM 698 C CA . ASP A 1 87 ? -26.955 9.544 29.188 1.00 89.00 87 ASP A CA 1
ATOM 699 C C . ASP A 1 87 ? -26.840 9.136 27.721 1.00 89.00 87 ASP A C 1
ATOM 701 O O . ASP A 1 87 ? -25.822 8.581 27.298 1.00 89.00 87 ASP A O 1
ATOM 705 N N . ARG A 1 88 ? -27.845 9.465 26.903 1.00 88.62 88 ARG A N 1
ATOM 706 C CA . ARG A 1 88 ? -27.822 9.195 25.463 1.00 88.62 88 ARG A CA 1
ATOM 707 C C . ARG A 1 88 ? -26.781 10.053 24.747 1.00 88.62 88 ARG A C 1
ATOM 709 O O . ARG A 1 88 ? -25.994 9.517 23.968 1.00 88.62 88 ARG A O 1
ATOM 716 N N . LYS A 1 89 ? -26.682 11.346 25.078 1.00 88.88 89 LYS A N 1
ATOM 717 C CA . LYS A 1 89 ? -25.626 12.243 24.571 1.00 88.88 89 LYS A CA 1
ATOM 718 C C . LYS A 1 89 ? -24.237 11.801 25.027 1.00 88.88 89 LYS A C 1
ATOM 720 O O . LYS A 1 89 ? -23.297 11.859 24.236 1.00 88.88 89 LYS A O 1
ATOM 725 N N . LYS A 1 90 ? -24.086 11.352 26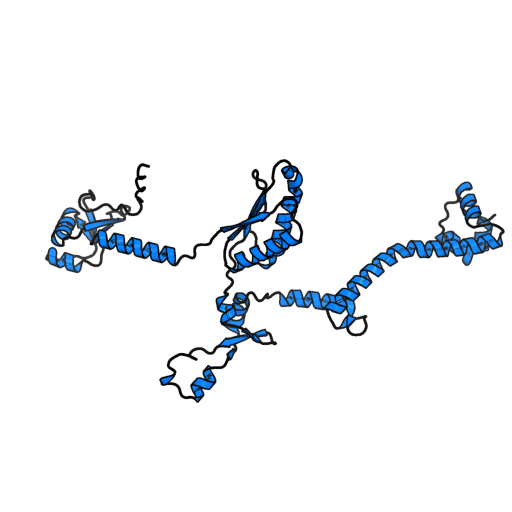.275 1.00 92.19 90 LYS A N 1
ATOM 726 C CA . LYS A 1 90 ? -22.824 10.832 26.817 1.00 92.19 90 LYS A CA 1
ATOM 727 C C . LYS A 1 90 ? -22.405 9.555 26.092 1.00 92.19 90 LYS A C 1
ATOM 729 O O . LYS A 1 90 ? -21.293 9.509 25.573 1.00 92.19 90 LYS A O 1
ATOM 734 N N . LYS A 1 91 ? -23.311 8.583 25.944 1.00 88.75 91 LYS A N 1
ATOM 735 C CA . LYS A 1 91 ? -23.083 7.357 25.160 1.00 88.75 91 LYS A CA 1
ATOM 736 C C . LYS A 1 91 ? -22.733 7.669 23.704 1.00 88.75 91 LYS A C 1
ATOM 738 O O . LYS A 1 91 ? -21.768 7.117 23.185 1.00 88.75 91 LYS A O 1
ATOM 743 N N . GLU A 1 92 ? -23.447 8.588 23.048 1.00 87.44 92 GLU A N 1
ATOM 744 C CA . GLU A 1 92 ? -23.107 9.015 21.685 1.00 87.44 92 GLU A CA 1
ATOM 745 C C . GLU A 1 92 ? -21.722 9.670 21.609 1.00 87.44 92 GLU A C 1
ATOM 747 O O . GLU A 1 92 ? -20.970 9.392 20.675 1.00 87.44 92 GLU A O 1
ATOM 752 N N . LYS A 1 93 ? -21.355 10.521 22.575 1.00 88.00 93 LYS A N 1
ATOM 753 C CA . LYS A 1 93 ? -20.017 11.129 22.649 1.00 88.00 93 LYS A CA 1
ATOM 754 C C . LYS A 1 93 ? -18.935 10.077 22.862 1.00 88.00 93 LYS A C 1
ATOM 756 O O . LYS A 1 93 ? -17.916 10.133 22.185 1.00 88.00 93 LYS A O 1
ATOM 761 N N . GLU A 1 94 ? -19.159 9.103 23.739 1.00 88.69 94 GLU A N 1
ATOM 762 C CA . GLU A 1 94 ? -18.238 7.986 23.958 1.00 88.69 94 GLU A CA 1
ATOM 763 C C . GLU A 1 94 ? -18.076 7.123 22.700 1.00 88.69 94 GLU A C 1
ATOM 765 O O . GLU A 1 94 ? -16.955 6.763 22.348 1.00 88.69 94 GLU A O 1
ATOM 770 N N . LEU A 1 95 ? -19.165 6.823 21.984 1.00 84.38 95 LEU A N 1
ATOM 771 C CA . LEU A 1 95 ? -19.128 6.087 20.714 1.00 84.38 95 LEU A CA 1
ATOM 772 C C . LEU A 1 95 ? -18.399 6.875 19.618 1.00 84.38 95 LEU A C 1
ATOM 774 O O . LEU A 1 95 ? -17.553 6.320 18.911 1.00 84.38 95 LEU A O 1
ATOM 778 N N . LYS A 1 96 ? -18.672 8.179 19.508 1.00 83.19 96 LYS A N 1
ATOM 779 C CA . LYS A 1 96 ? -17.979 9.082 18.579 1.00 83.19 96 LYS A CA 1
ATOM 780 C C . LYS A 1 96 ? -16.492 9.207 18.920 1.00 83.19 96 LYS A C 1
ATOM 782 O O . LYS A 1 96 ? -15.676 9.193 18.009 1.00 83.19 96 LYS A O 1
ATOM 787 N N . ALA A 1 97 ? -16.130 9.265 20.202 1.00 82.56 97 ALA A N 1
ATOM 788 C CA . ALA A 1 97 ? -14.740 9.316 20.656 1.00 82.56 97 ALA A CA 1
ATOM 789 C C . ALA A 1 97 ? -13.995 7.987 20.441 1.00 82.56 97 ALA A C 1
ATOM 791 O O . ALA A 1 97 ? -12.820 7.989 20.080 1.00 82.56 97 ALA A O 1
ATOM 792 N N . LYS A 1 98 ? -14.671 6.844 20.631 1.00 82.38 98 LYS A N 1
ATOM 793 C CA . LYS A 1 98 ? -14.123 5.502 20.351 1.00 82.38 98 LYS A CA 1
ATOM 794 C C . LYS A 1 98 ? -13.913 5.260 18.856 1.00 82.38 98 LYS A C 1
ATOM 796 O O . LYS A 1 98 ? -13.019 4.504 18.475 1.00 82.38 98 LYS A O 1
ATOM 801 N N . THR A 1 99 ? -14.727 5.882 18.009 1.00 76.69 99 THR A N 1
ATOM 802 C CA . THR A 1 99 ? -14.591 5.779 16.556 1.00 76.69 99 THR A CA 1
ATOM 803 C C . THR A 1 99 ? -13.398 6.614 16.099 1.00 76.69 99 THR A C 1
ATOM 805 O O . THR A 1 99 ? -13.400 7.837 16.198 1.00 76.69 99 THR A O 1
ATOM 808 N N . ALA A 1 100 ? -12.352 5.960 15.591 1.00 67.06 100 ALA A N 1
ATOM 809 C CA . ALA A 1 100 ? -11.162 6.653 15.109 1.00 67.06 100 ALA A CA 1
ATOM 810 C C . ALA A 1 100 ? -11.509 7.550 13.908 1.00 67.06 100 ALA A C 1
ATOM 812 O O . ALA A 1 100 ? -11.790 7.045 12.819 1.00 67.06 100 ALA A O 1
ATOM 813 N N . LYS A 1 101 ? -11.463 8.873 14.100 1.00 72.12 101 LYS A N 1
ATOM 814 C CA . LYS A 1 101 ? -11.651 9.861 13.032 1.00 72.12 101 LYS A CA 1
ATOM 815 C C . LYS A 1 101 ? -10.533 9.700 11.999 1.00 72.12 101 LYS A C 1
ATOM 817 O O . LYS A 1 101 ? -9.388 10.038 12.275 1.00 72.12 101 LYS A O 1
ATOM 822 N N . THR A 1 102 ? -10.850 9.166 10.825 1.00 73.19 102 THR A N 1
ATOM 823 C CA . THR A 1 102 ? -9.912 9.119 9.697 1.00 73.19 102 THR A CA 1
ATOM 824 C C . THR A 1 102 ? -9.810 10.506 9.079 1.00 73.19 102 THR A C 1
ATOM 826 O O . THR A 1 102 ? -10.813 11.029 8.589 1.00 73.19 102 THR A O 1
ATOM 829 N N . VAL A 1 103 ? -8.625 11.113 9.126 1.00 81.75 103 VAL A N 1
ATOM 830 C CA . VAL A 1 103 ? -8.377 12.426 8.523 1.00 81.75 103 VAL A CA 1
ATOM 831 C C . VAL A 1 103 ? -7.959 12.225 7.067 1.00 81.75 103 VAL A C 1
ATOM 833 O O . VAL A 1 103 ? -7.245 11.278 6.742 1.00 81.75 103 VAL A O 1
ATOM 836 N N . ILE A 1 104 ? -8.435 13.101 6.180 1.00 85.56 104 ILE A N 1
ATOM 837 C CA . ILE A 1 104 ? -7.998 13.148 4.782 1.00 85.56 104 ILE A CA 1
ATOM 838 C C . ILE A 1 104 ? -6.888 14.199 4.688 1.00 85.56 104 ILE A C 1
ATOM 840 O O . ILE A 1 104 ? -7.094 15.355 5.061 1.00 85.56 104 ILE A O 1
ATOM 844 N N . LYS A 1 105 ? -5.703 13.793 4.236 1.00 87.44 105 LYS A N 1
ATOM 845 C CA . LYS A 1 105 ? -4.542 14.660 4.017 1.00 87.44 105 LYS A CA 1
ATOM 846 C C . LYS A 1 105 ? -4.352 14.902 2.530 1.00 87.44 105 LYS A C 1
ATOM 848 O O . LYS A 1 105 ? -4.349 13.967 1.737 1.00 87.44 105 LYS A O 1
ATOM 853 N N . GLU A 1 106 ? -4.170 16.158 2.155 1.00 89.00 106 GLU A N 1
ATOM 854 C CA . GLU A 1 106 ? -3.980 16.542 0.761 1.00 89.00 106 GLU A CA 1
ATOM 855 C C . GLU A 1 106 ? -2.497 16.640 0.400 1.00 89.00 106 GLU A C 1
ATOM 857 O O . GLU A 1 106 ? -1.713 17.249 1.130 1.00 89.00 106 GLU A O 1
ATOM 862 N N . ILE A 1 107 ? -2.115 16.079 -0.749 1.00 89.62 107 ILE A N 1
ATOM 863 C CA . ILE A 1 107 ? -0.775 16.218 -1.327 1.00 89.62 107 ILE A CA 1
ATOM 864 C C . ILE A 1 107 ? -0.899 16.882 -2.692 1.00 89.62 107 ILE A C 1
ATOM 866 O O . ILE A 1 107 ? -1.568 16.385 -3.598 1.00 89.62 107 ILE A O 1
ATOM 870 N N . ARG A 1 108 ? -0.224 18.021 -2.836 1.00 88.88 108 ARG A N 1
ATOM 871 C CA . ARG A 1 108 ? -0.282 18.851 -4.036 1.00 88.88 108 ARG A CA 1
ATOM 872 C C . ARG A 1 108 ? 0.975 18.696 -4.885 1.00 88.88 108 ARG A C 1
ATOM 874 O O . ARG A 1 108 ? 2.086 18.954 -4.419 1.00 88.88 108 ARG A O 1
ATOM 881 N N . PHE A 1 109 ? 0.789 18.387 -6.160 1.00 90.38 109 PHE A N 1
ATOM 882 C CA . PHE A 1 109 ? 1.840 18.358 -7.177 1.00 90.38 109 PHE A CA 1
ATOM 883 C C . PHE A 1 109 ? 1.728 19.542 -8.140 1.00 90.38 109 PHE A C 1
ATOM 885 O O . PHE A 1 109 ? 0.643 20.090 -8.356 1.00 90.38 109 PHE A O 1
ATOM 892 N N . GLY A 1 110 ? 2.867 19.942 -8.706 1.00 87.88 110 GLY A N 1
ATOM 893 C CA . GLY A 1 110 ? 2.929 20.874 -9.826 1.00 87.88 110 GLY A CA 1
ATOM 894 C C . GLY A 1 110 ? 3.168 20.121 -11.142 1.00 87.88 110 GLY A C 1
ATOM 895 O O . GLY A 1 110 ? 3.670 19.000 -11.118 1.00 87.88 110 GLY A O 1
ATOM 896 N N . PRO A 1 111 ? 2.849 20.718 -12.302 1.00 86.19 111 PRO A N 1
ATOM 897 C CA . PRO A 1 111 ? 3.056 20.079 -13.606 1.00 86.19 111 PRO A CA 1
ATOM 898 C C . PRO A 1 111 ? 4.537 19.882 -13.974 1.00 86.19 111 PRO A C 1
ATOM 900 O O . PRO A 1 111 ? 4.857 18.986 -14.746 1.00 86.19 111 PRO A O 1
ATOM 903 N N . ASN A 1 112 ? 5.430 20.700 -13.407 1.00 86.12 112 ASN A N 1
ATOM 904 C CA . ASN A 1 112 ? 6.884 20.621 -13.586 1.00 86.12 112 ASN A CA 1
ATOM 905 C C . ASN A 1 112 ? 7.579 20.285 -12.253 1.00 86.12 112 ASN A C 1
ATOM 907 O O . ASN A 1 112 ? 8.538 20.947 -11.868 1.00 86.12 112 ASN A O 1
ATOM 911 N N . THR A 1 113 ? 7.037 19.329 -11.493 1.00 85.38 113 THR A N 1
ATOM 912 C CA . THR A 1 113 ? 7.670 18.862 -10.251 1.00 85.38 113 THR A CA 1
ATOM 913 C C . THR A 1 113 ? 9.019 18.192 -10.554 1.00 85.38 113 THR A C 1
ATOM 915 O O . THR A 1 113 ? 9.100 17.349 -11.445 1.00 85.38 113 THR A O 1
ATOM 918 N N . ASP A 1 114 ? 10.055 18.572 -9.802 1.00 91.44 114 ASP A N 1
ATOM 919 C CA . ASP A 1 114 ? 11.393 17.965 -9.834 1.00 91.44 114 ASP A CA 1
ATOM 920 C C . ASP A 1 114 ? 11.405 16.583 -9.149 1.00 91.44 114 ASP A C 1
ATOM 922 O O . ASP A 1 114 ? 10.580 16.318 -8.269 1.00 91.44 114 ASP A O 1
ATOM 926 N N . ASP A 1 115 ? 12.353 15.713 -9.512 1.00 88.44 115 ASP A N 1
ATOM 927 C CA . ASP A 1 115 ? 12.497 14.374 -8.924 1.00 88.44 115 ASP A CA 1
ATOM 928 C C . ASP A 1 115 ? 12.669 14.421 -7.395 1.00 88.44 115 ASP A C 1
ATOM 930 O O . ASP A 1 115 ? 12.086 13.604 -6.679 1.00 88.44 115 ASP A O 1
ATOM 934 N N . HIS A 1 116 ? 13.401 15.406 -6.865 1.00 87.62 116 HIS A N 1
ATOM 935 C CA . HIS A 1 116 ? 13.609 15.519 -5.422 1.00 87.62 116 HIS A CA 1
ATOM 936 C C . HIS A 1 116 ? 12.336 15.937 -4.664 1.00 87.62 116 HIS A C 1
ATOM 938 O O . HIS A 1 116 ? 12.024 15.372 -3.611 1.00 87.62 116 HIS A O 1
ATOM 944 N N . ASP A 1 117 ? 11.574 16.900 -5.201 1.00 91.25 117 ASP A N 1
ATOM 945 C CA . ASP A 1 117 ? 10.284 17.328 -4.630 1.00 91.25 117 ASP A CA 1
ATOM 946 C C . ASP A 1 117 ? 9.255 16.188 -4.687 1.00 91.25 117 ASP A C 1
ATOM 948 O O . ASP A 1 117 ? 8.489 15.970 -3.743 1.00 91.25 117 ASP A O 1
ATOM 952 N N . PHE A 1 118 ? 9.282 15.406 -5.768 1.00 92.00 118 PHE A N 1
ATOM 953 C CA . PHE A 1 118 ? 8.463 14.210 -5.904 1.00 92.00 118 PHE A CA 1
ATOM 954 C C . PHE A 1 118 ? 8.769 13.185 -4.804 1.00 92.00 118 PHE A C 1
ATOM 956 O O . PHE A 1 118 ? 7.863 12.789 -4.066 1.00 92.00 118 PHE A O 1
ATOM 963 N N . ASP A 1 119 ? 10.039 12.813 -4.628 1.00 90.12 119 ASP A N 1
ATOM 964 C CA . ASP A 1 119 ? 10.459 11.832 -3.621 1.00 90.12 119 ASP A CA 1
ATOM 965 C C . ASP A 1 119 ? 10.130 12.289 -2.190 1.00 90.12 119 ASP A C 1
ATOM 967 O O . ASP A 1 119 ? 9.761 11.485 -1.326 1.00 90.12 119 ASP A O 1
ATOM 971 N N . PHE A 1 120 ? 10.229 13.593 -1.916 1.00 91.94 120 PHE A N 1
ATOM 972 C CA . PHE A 1 120 ? 9.849 14.164 -0.625 1.00 91.94 120 PHE A CA 1
ATOM 973 C C . PHE A 1 120 ? 8.347 14.009 -0.342 1.00 91.94 120 PHE A C 1
ATOM 975 O O . PHE A 1 120 ? 7.960 13.637 0.775 1.00 91.94 120 PHE A O 1
ATOM 982 N N . LYS A 1 121 ? 7.495 14.241 -1.349 1.00 91.00 121 LYS A N 1
ATOM 983 C CA . LYS A 1 121 ? 6.037 14.059 -1.255 1.00 91.00 121 LYS A CA 1
ATOM 984 C C . LYS A 1 121 ? 5.642 12.592 -1.146 1.00 91.00 121 LYS A C 1
ATOM 986 O O . LYS A 1 121 ? 4.746 12.280 -0.364 1.00 91.00 121 LYS A O 1
ATOM 991 N N . VAL A 1 122 ? 6.343 11.689 -1.835 1.00 89.88 122 VAL A N 1
ATOM 992 C CA . VAL A 1 122 ? 6.186 10.236 -1.652 1.00 89.88 122 VAL A CA 1
ATOM 993 C C . VAL A 1 122 ? 6.485 9.857 -0.203 1.00 89.88 122 VAL A C 1
ATOM 995 O O . VAL A 1 122 ? 5.649 9.238 0.443 1.00 89.88 122 VAL A O 1
ATOM 998 N N . LYS A 1 123 ? 7.605 10.306 0.377 1.00 88.25 123 LYS A N 1
ATOM 999 C CA . LYS A 1 123 ? 7.923 10.029 1.794 1.00 88.25 123 LYS A CA 1
ATOM 1000 C C . LYS A 1 123 ? 6.855 10.550 2.762 1.00 88.25 123 LYS A C 1
ATOM 1002 O O . LYS A 1 123 ? 6.539 9.871 3.739 1.00 88.25 123 LYS A O 1
ATOM 1007 N N . HIS A 1 124 ? 6.282 11.724 2.496 1.00 88.94 124 HIS A N 1
ATOM 1008 C CA . HIS A 1 124 ? 5.165 12.253 3.287 1.00 88.94 124 HIS A CA 1
ATOM 1009 C C . HIS A 1 124 ? 3.914 11.392 3.152 1.00 88.94 124 HIS A C 1
ATOM 1011 O O . HIS A 1 124 ? 3.264 11.100 4.154 1.00 88.94 124 HIS A O 1
ATOM 1017 N N . ALA A 1 125 ? 3.615 10.938 1.937 1.00 87.56 125 ALA A N 1
ATOM 1018 C CA . ALA A 1 125 ? 2.502 10.041 1.694 1.00 87.56 125 ALA A CA 1
ATOM 1019 C C . ALA A 1 125 ? 2.658 8.719 2.450 1.00 87.56 125 ALA A C 1
ATOM 1021 O O . ALA A 1 125 ? 1.736 8.283 3.131 1.00 87.56 125 ALA A O 1
ATOM 1022 N N . ILE A 1 126 ? 3.852 8.126 2.417 1.00 84.25 126 ILE A N 1
ATOM 1023 C CA . ILE A 1 126 ? 4.165 6.915 3.182 1.00 84.25 126 ILE A CA 1
ATOM 1024 C C . ILE A 1 126 ? 3.878 7.143 4.669 1.00 84.25 126 ILE A C 1
ATOM 1026 O O . ILE A 1 126 ? 3.178 6.347 5.288 1.00 84.25 126 ILE A O 1
ATOM 1030 N N . LYS A 1 127 ? 4.345 8.263 5.230 1.00 83.62 127 LYS A N 1
ATOM 1031 C CA . LYS A 1 127 ? 4.130 8.599 6.642 1.00 83.62 127 LYS A CA 1
ATOM 1032 C C . LYS A 1 127 ? 2.645 8.763 6.992 1.00 83.62 127 LYS A C 1
ATOM 1034 O O . LYS A 1 127 ? 2.196 8.207 7.987 1.00 83.62 127 LYS A O 1
ATOM 1039 N N . PHE A 1 128 ? 1.867 9.466 6.166 1.00 83.94 128 PHE A N 1
ATOM 1040 C CA . PHE A 1 128 ? 0.426 9.633 6.397 1.00 83.94 128 PHE A CA 1
ATOM 1041 C C . PHE A 1 128 ? -0.343 8.306 6.290 1.00 83.94 128 PHE A C 1
ATOM 1043 O O . PHE A 1 128 ? -1.248 8.055 7.086 1.00 83.94 128 PHE A O 1
ATOM 1050 N N . LEU A 1 129 ? 0.044 7.422 5.364 1.00 79.62 129 LEU A N 1
ATOM 1051 C CA . LEU A 1 129 ? -0.531 6.076 5.265 1.00 79.62 129 LEU A CA 1
ATOM 1052 C C . LEU A 1 129 ? -0.155 5.195 6.462 1.00 79.62 129 LEU A C 1
ATOM 1054 O O . LEU A 1 129 ? -0.989 4.421 6.931 1.00 79.62 129 LEU A O 1
ATOM 1058 N N . GLU A 1 130 ? 1.070 5.321 6.983 1.00 75.31 130 GLU A N 1
ATOM 1059 C CA . GLU A 1 130 ? 1.507 4.638 8.207 1.00 75.31 130 GLU A CA 1
ATOM 1060 C C . GLU A 1 130 ? 0.737 5.105 9.450 1.00 75.31 130 GLU A C 1
ATOM 1062 O O . GLU A 1 130 ? 0.403 4.276 10.302 1.00 75.31 130 GLU A O 1
ATOM 1067 N N . ASP A 1 131 ? 0.419 6.400 9.527 1.00 75.00 131 ASP A N 1
ATOM 1068 C CA . ASP A 1 131 ? -0.404 7.002 10.584 1.00 75.00 131 ASP A CA 1
ATOM 1069 C C . ASP A 1 131 ? -1.900 6.634 10.442 1.00 75.00 131 ASP A C 1
ATOM 1071 O O . ASP A 1 131 ? -2.681 6.749 11.393 1.00 75.00 131 ASP A O 1
ATOM 1075 N N . GLY A 1 132 ? -2.292 6.085 9.287 1.00 71.06 132 GLY A N 1
ATOM 1076 C CA . GLY A 1 132 ? -3.631 5.567 9.014 1.00 71.06 132 GLY A CA 1
ATOM 1077 C C . GLY A 1 132 ? -4.624 6.618 8.517 1.00 71.06 132 GLY A C 1
ATOM 1078 O O . GLY A 1 132 ? -5.839 6.403 8.634 1.00 71.06 132 GLY A O 1
ATOM 1079 N N . ASP A 1 133 ? -4.108 7.722 7.980 1.00 82.00 133 ASP A N 1
ATOM 1080 C CA . ASP A 1 133 ? -4.868 8.760 7.294 1.00 82.00 133 ASP A CA 1
ATOM 1081 C C . ASP A 1 133 ? -5.140 8.362 5.837 1.00 82.00 133 ASP A C 1
ATOM 1083 O O . ASP A 1 133 ? -4.405 7.583 5.226 1.00 82.00 133 ASP A O 1
ATOM 1087 N N . LYS A 1 134 ? -6.219 8.905 5.266 1.00 82.06 134 LYS A N 1
ATOM 1088 C CA . LYS A 1 134 ? -6.464 8.816 3.822 1.00 82.06 134 LYS A CA 1
ATOM 1089 C C . LYS A 1 134 ? -5.718 9.949 3.133 1.00 82.06 134 LYS A C 1
ATOM 1091 O O . LYS A 1 134 ? -5.681 11.065 3.645 1.00 82.06 134 LYS A O 1
ATOM 1096 N N . ILE A 1 135 ? -5.164 9.688 1.958 1.00 86.19 135 ILE A N 1
ATOM 1097 C CA . ILE A 1 135 ? -4.472 10.713 1.173 1.00 86.19 135 ILE A CA 1
ATOM 1098 C C . ILE A 1 135 ? -5.307 11.075 -0.035 1.00 86.19 135 ILE A C 1
ATOM 1100 O O . ILE A 1 135 ? -5.864 10.190 -0.669 1.00 86.19 135 ILE A O 1
ATOM 1104 N N . LYS A 1 136 ? -5.341 12.364 -0.357 1.00 85.75 136 LYS A N 1
ATOM 1105 C CA . LYS A 1 136 ? -5.883 12.917 -1.591 1.00 85.75 136 LYS A CA 1
ATOM 1106 C C . LYS A 1 136 ? -4.758 13.617 -2.350 1.00 85.75 136 LYS A C 1
ATOM 1108 O O . LYS A 1 136 ? -4.326 14.702 -1.962 1.00 85.75 136 LYS A O 1
ATOM 1113 N N . ALA A 1 137 ? -4.250 12.982 -3.403 1.00 87.25 137 ALA A N 1
ATOM 1114 C CA . ALA A 1 137 ? -3.206 13.556 -4.255 1.00 87.25 137 ALA A CA 1
ATOM 1115 C C . ALA A 1 137 ? -3.804 14.207 -5.512 1.00 87.25 137 ALA A C 1
ATOM 1117 O O . ALA A 1 137 ? -4.604 13.576 -6.203 1.00 87.25 137 ALA A O 1
ATOM 1118 N N . TYR A 1 138 ? -3.402 15.443 -5.823 1.00 86.44 138 TYR A N 1
ATOM 1119 C CA . TYR A 1 138 ? -3.834 16.162 -7.030 1.00 86.44 138 TYR A CA 1
ATOM 1120 C C . TYR A 1 138 ? -2.715 17.014 -7.634 1.00 86.44 138 TYR A C 1
ATOM 1122 O O . TYR A 1 138 ? -1.796 17.462 -6.941 1.00 86.44 138 TYR A O 1
ATOM 1130 N N . VAL A 1 139 ? -2.822 17.281 -8.938 1.00 87.38 139 VAL A N 1
ATOM 1131 C CA . VAL A 1 139 ? -1.930 18.196 -9.664 1.00 87.38 139 VAL A CA 1
ATOM 1132 C C . VAL A 1 139 ? -2.652 19.523 -9.876 1.00 87.38 139 VAL A C 1
ATOM 1134 O O . VAL A 1 139 ? -3.738 19.567 -10.455 1.00 87.38 139 VAL A O 1
ATOM 1137 N N . GLN A 1 140 ? -2.050 20.616 -9.406 1.00 85.75 140 GLN A N 1
ATOM 1138 C CA . GLN A 1 140 ? -2.588 21.961 -9.595 1.00 85.75 140 GLN A CA 1
ATOM 1139 C C . GLN A 1 140 ? -1.970 22.611 -10.839 1.00 85.75 140 GLN A C 1
ATOM 1141 O O . GLN A 1 140 ? -0.781 22.931 -10.854 1.00 85.75 140 GLN A O 1
ATOM 1146 N N . PHE A 1 141 ? -2.787 22.882 -11.858 1.00 83.12 141 PHE A N 1
ATOM 1147 C CA . PHE A 1 141 ? -2.374 23.668 -13.021 1.00 83.12 141 PHE A CA 1
ATOM 1148 C C . PHE A 1 141 ? -2.650 25.155 -12.781 1.00 83.12 141 PHE A C 1
ATOM 1150 O O . PHE A 1 141 ? -3.764 25.546 -12.439 1.00 83.12 141 PHE A O 1
ATOM 1157 N N . LYS A 1 142 ? -1.630 26.001 -12.957 1.00 83.75 142 LYS A N 1
ATOM 1158 C CA . LYS A 1 142 ? -1.770 27.464 -12.900 1.00 83.75 142 LYS A CA 1
ATOM 1159 C C . LYS A 1 142 ? -1.745 28.043 -14.318 1.00 83.75 142 LYS A C 1
ATOM 1161 O O . LYS A 1 142 ? -0.824 27.760 -15.083 1.00 83.75 142 LYS A O 1
ATOM 1166 N N . GLY A 1 143 ? -2.736 28.866 -14.667 1.00 82.94 143 GLY A N 1
ATOM 1167 C CA . GLY A 1 143 ? -2.795 29.576 -15.952 1.00 82.94 143 GLY A CA 1
ATOM 1168 C C . GLY A 1 143 ? -2.759 28.647 -17.173 1.00 82.94 143 GLY A C 1
ATOM 1169 O O . GLY A 1 143 ? -3.505 27.674 -17.245 1.00 82.94 143 GLY A O 1
ATOM 1170 N N . ARG A 1 144 ? -1.859 28.933 -18.126 1.00 81.19 144 ARG A N 1
ATOM 1171 C CA . ARG A 1 144 ? -1.688 28.167 -19.380 1.00 81.19 144 ARG A CA 1
ATOM 1172 C C . ARG A 1 144 ? -1.085 26.769 -19.186 1.00 81.19 144 ARG A C 1
ATOM 1174 O O . ARG A 1 144 ? -0.981 26.014 -20.146 1.00 81.19 144 ARG A O 1
ATOM 1181 N N . ALA A 1 145 ? -0.708 26.393 -17.964 1.00 78.31 145 ALA A N 1
ATOM 1182 C CA . ALA A 1 145 ? -0.092 25.095 -17.699 1.00 78.31 145 ALA A CA 1
ATOM 1183 C C . ALA A 1 145 ? -1.035 23.895 -17.921 1.00 78.31 145 ALA A C 1
ATOM 1185 O O . ALA A 1 145 ? -0.555 22.767 -17.954 1.00 78.31 145 ALA A O 1
ATOM 1186 N N . ILE A 1 146 ? -2.343 24.118 -18.118 1.00 77.94 146 ILE A N 1
ATOM 1187 C CA . ILE A 1 146 ? -3.328 23.067 -18.438 1.00 77.94 146 ILE A CA 1
ATOM 1188 C C . ILE A 1 146 ? -2.983 22.272 -19.708 1.00 77.94 146 ILE A C 1
ATOM 1190 O O . ILE A 1 146 ? -3.378 21.118 -19.841 1.00 77.94 146 ILE A O 1
ATOM 1194 N N . VAL A 1 147 ? -2.195 22.861 -20.616 1.00 80.44 147 VAL A N 1
ATOM 1195 C CA . VAL A 1 147 ? -1.693 22.188 -21.825 1.00 80.44 147 VAL A CA 1
ATOM 1196 C C . VAL A 1 147 ? -0.844 20.957 -21.471 1.00 80.44 147 VAL A C 1
ATOM 1198 O O . VAL A 1 147 ? -0.813 19.993 -22.225 1.00 80.44 147 VAL A O 1
ATOM 1201 N N . PHE A 1 148 ? -0.219 20.929 -20.288 1.00 80.25 148 PHE A N 1
ATOM 1202 C CA . PHE A 1 148 ? 0.615 19.820 -19.814 1.00 80.25 148 PHE A CA 1
ATOM 1203 C C . PHE A 1 148 ? -0.162 18.758 -19.014 1.00 80.25 148 PHE A C 1
ATOM 1205 O O . PHE A 1 148 ? 0.405 18.132 -18.114 1.00 80.25 148 PHE A O 1
ATOM 1212 N N . LYS A 1 149 ? -1.448 18.539 -19.323 1.00 80.56 149 LYS A N 1
ATOM 1213 C CA . LYS A 1 149 ? -2.299 17.539 -18.648 1.00 80.56 149 LYS A CA 1
ATOM 1214 C C . LYS A 1 149 ? -1.668 16.139 -18.621 1.00 80.56 149 LYS A C 1
ATOM 1216 O O . LYS A 1 149 ? -1.627 15.520 -17.561 1.00 80.56 149 LYS A O 1
ATOM 1221 N N . ASP A 1 150 ? -1.057 15.722 -19.731 1.00 82.62 150 ASP A N 1
ATOM 1222 C CA . ASP A 1 150 ? -0.450 14.395 -19.884 1.00 82.62 150 ASP A CA 1
ATOM 1223 C C . ASP A 1 150 ? 0.752 14.209 -18.938 1.00 82.62 150 ASP A C 1
ATOM 1225 O O . ASP A 1 150 ? 0.982 13.129 -18.397 1.00 82.62 150 ASP A O 1
ATOM 1229 N N . ARG A 1 151 ? 1.507 15.287 -18.664 1.00 83.69 151 ARG A N 1
ATOM 1230 C CA . ARG A 1 151 ? 2.602 15.260 -17.677 1.00 83.69 151 ARG A CA 1
ATOM 1231 C C . ARG A 1 151 ? 2.074 15.150 -16.252 1.00 83.69 151 ARG A C 1
ATOM 1233 O O . ARG A 1 151 ? 2.652 14.423 -15.449 1.00 83.69 151 ARG A O 1
ATOM 1240 N N . GLY A 1 152 ? 0.985 15.851 -15.939 1.00 84.38 152 GLY A N 1
ATOM 1241 C CA . GLY A 1 152 ? 0.336 15.751 -14.630 1.00 84.38 152 GLY A CA 1
ATOM 1242 C C . GLY A 1 152 ? -0.186 14.340 -14.355 1.00 84.38 152 GLY A C 1
ATOM 1243 O O . GLY A 1 152 ? 0.025 13.808 -13.266 1.00 84.38 152 GLY A O 1
ATOM 1244 N N . GLU A 1 153 ? -0.793 13.706 -15.357 1.00 82.69 153 GLU A N 1
ATOM 1245 C CA . GLU A 1 153 ? -1.243 12.316 -15.269 1.00 82.69 153 GLU A CA 1
ATOM 1246 C C . GLU A 1 153 ? -0.070 11.358 -15.024 1.00 82.69 153 GLU A C 1
ATOM 1248 O O . GLU A 1 153 ? -0.124 10.512 -14.131 1.00 82.69 153 GLU A O 1
ATOM 1253 N N . LEU A 1 154 ? 1.043 11.556 -15.734 1.00 86.19 154 LEU A N 1
ATOM 1254 C CA . LEU A 1 154 ? 2.244 10.738 -15.578 1.00 86.19 154 LEU A CA 1
ATOM 1255 C C . LEU A 1 154 ? 2.868 10.855 -14.176 1.00 86.19 154 LEU A C 1
ATOM 1257 O O . LEU A 1 154 ? 3.348 9.857 -13.635 1.00 86.19 154 LEU A O 1
ATOM 12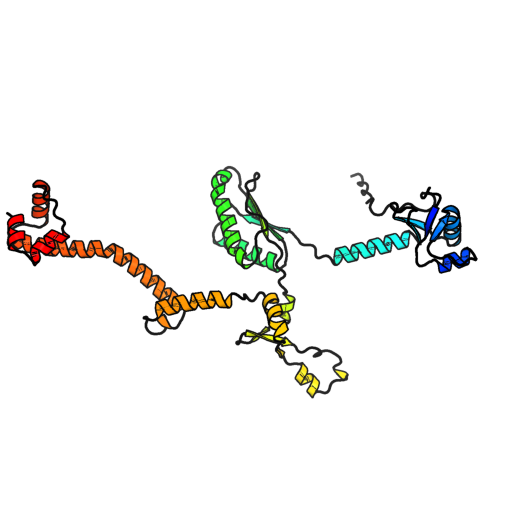61 N N . ILE A 1 155 ? 2.817 12.039 -13.553 1.00 88.50 155 ILE A N 1
ATOM 1262 C CA . ILE A 1 155 ? 3.260 12.244 -12.163 1.00 88.50 155 ILE A CA 1
ATOM 1263 C C . ILE A 1 155 ? 2.376 11.453 -11.191 1.00 88.50 155 ILE A C 1
ATOM 1265 O O . ILE A 1 155 ? 2.900 10.774 -10.307 1.00 88.50 155 ILE A O 1
ATOM 1269 N N . LEU A 1 156 ? 1.051 11.496 -11.359 1.00 86.00 156 LEU A N 1
ATOM 1270 C CA . LEU A 1 156 ? 0.120 10.748 -10.506 1.00 86.00 156 LEU A CA 1
ATOM 1271 C C . LEU A 1 156 ? 0.270 9.231 -10.678 1.00 86.00 156 LEU A C 1
ATOM 1273 O O . LEU A 1 156 ? 0.279 8.502 -9.688 1.00 86.00 156 LEU A O 1
ATOM 1277 N N . LEU A 1 157 ? 0.457 8.751 -11.910 1.00 85.81 157 LEU A N 1
ATOM 1278 C CA . LEU A 1 157 ? 0.726 7.338 -12.192 1.00 85.81 157 LEU A CA 1
ATOM 1279 C C . LEU A 1 157 ? 2.059 6.877 -11.588 1.00 85.81 157 LEU A C 1
ATOM 1281 O O . LEU A 1 157 ? 2.141 5.785 -11.025 1.00 85.81 157 LEU A O 1
ATOM 1285 N N . ARG A 1 158 ? 3.103 7.715 -11.653 1.00 87.50 158 ARG A N 1
ATOM 1286 C CA . ARG A 1 158 ? 4.384 7.441 -10.985 1.00 87.50 158 ARG A CA 1
ATOM 1287 C C . ARG A 1 158 ? 4.206 7.372 -9.468 1.00 87.50 158 ARG A C 1
ATOM 1289 O O . ARG A 1 158 ? 4.728 6.457 -8.843 1.00 87.50 158 ARG A O 1
ATOM 1296 N N . PHE A 1 159 ? 3.447 8.300 -8.888 1.00 87.19 159 PHE A N 1
ATOM 1297 C CA . PHE A 1 159 ? 3.158 8.342 -7.451 1.00 87.19 159 PHE A CA 1
ATOM 1298 C C . PHE A 1 159 ? 2.405 7.093 -6.982 1.00 87.19 159 PHE A C 1
ATOM 1300 O O . PHE A 1 159 ? 2.778 6.485 -5.983 1.00 87.19 159 PHE A O 1
ATOM 1307 N N . LEU A 1 160 ? 1.403 6.662 -7.750 1.00 82.69 160 LEU A N 1
ATOM 1308 C CA . LEU A 1 160 ? 0.672 5.415 -7.529 1.00 82.69 160 LEU A CA 1
ATOM 1309 C C . LEU A 1 160 ? 1.586 4.192 -7.522 1.00 82.69 160 LEU A C 1
ATOM 1311 O O . LEU A 1 160 ? 1.484 3.357 -6.630 1.00 82.69 160 LEU A O 1
ATOM 1315 N N . LYS A 1 161 ? 2.495 4.104 -8.495 1.00 84.69 161 LYS A N 1
ATOM 1316 C CA . LYS A 1 161 ? 3.426 2.981 -8.620 1.00 84.69 161 LYS A CA 1
ATOM 1317 C C . LYS A 1 161 ? 4.382 2.872 -7.430 1.00 84.69 161 LYS A C 1
ATOM 1319 O O . LYS A 1 161 ? 4.625 1.772 -6.948 1.00 84.69 161 LYS A O 1
ATOM 1324 N N . GLU A 1 162 ? 4.909 3.993 -6.941 1.00 84.44 162 GLU A N 1
ATOM 1325 C CA . GLU A 1 162 ? 5.772 4.001 -5.746 1.00 84.44 162 GLU A CA 1
ATOM 1326 C C . GLU A 1 162 ? 5.005 3.599 -4.473 1.00 84.44 162 GLU A C 1
ATOM 1328 O O . GLU A 1 162 ? 5.580 3.028 -3.547 1.00 84.44 162 GLU A O 1
ATOM 1333 N N . LEU A 1 163 ? 3.694 3.861 -4.425 1.00 80.12 163 LEU A N 1
ATOM 1334 C CA . LEU A 1 163 ? 2.836 3.531 -3.284 1.00 80.12 163 LEU A CA 1
ATOM 1335 C C . LEU A 1 163 ? 2.102 2.184 -3.418 1.00 80.12 163 LEU A C 1
ATOM 1337 O O . LEU A 1 163 ? 1.429 1.768 -2.474 1.00 80.12 163 LEU A O 1
ATOM 1341 N N . GLU A 1 164 ? 2.277 1.466 -4.530 1.00 75.25 164 GLU A N 1
ATOM 1342 C CA . GLU A 1 164 ? 1.664 0.155 -4.797 1.00 75.25 164 GLU A CA 1
ATOM 1343 C C . GLU A 1 164 ? 2.069 -0.894 -3.744 1.00 75.25 164 GLU A C 1
ATOM 1345 O O . GLU A 1 164 ? 1.286 -1.776 -3.393 1.00 75.25 164 GLU A O 1
ATOM 1350 N N . GLU A 1 165 ? 3.272 -0.769 -3.169 1.00 67.44 165 GLU A N 1
ATOM 1351 C CA . GLU A 1 165 ? 3.731 -1.650 -2.087 1.00 67.44 165 GLU A CA 1
ATOM 1352 C C . GLU A 1 165 ? 2.986 -1.426 -0.755 1.00 67.44 165 GLU A C 1
ATOM 1354 O O . GLU A 1 165 ? 3.007 -2.307 0.109 1.00 67.44 165 GLU A O 1
ATOM 1359 N N . LEU A 1 166 ? 2.333 -0.271 -0.579 1.00 63.56 166 LEU A N 1
ATOM 1360 C CA . LEU A 1 166 ? 1.675 0.141 0.666 1.00 63.56 166 LEU A CA 1
ATOM 1361 C C . LEU A 1 166 ? 0.142 0.098 0.573 1.00 63.56 166 LEU A C 1
ATOM 1363 O O . LEU A 1 166 ? -0.522 -0.183 1.569 1.00 63.56 166 LEU A O 1
ATOM 1367 N N . GLY A 1 167 ? -0.460 0.308 -0.599 1.00 60.22 167 GLY A N 1
ATOM 1368 C CA . GLY A 1 167 ? -1.916 0.236 -0.729 1.00 60.22 167 GLY A CA 1
ATOM 1369 C C . GLY A 1 167 ? -2.426 0.181 -2.164 1.00 60.22 167 GLY A C 1
ATOM 1370 O O . GLY A 1 167 ? -1.783 0.665 -3.089 1.00 60.22 167 GLY A O 1
ATOM 1371 N N . ALA A 1 168 ? -3.619 -0.391 -2.337 1.00 56.59 168 ALA A N 1
ATOM 1372 C CA . ALA A 1 168 ? -4.361 -0.342 -3.595 1.00 56.59 168 ALA A CA 1
ATOM 1373 C C . ALA A 1 168 ? -5.125 0.986 -3.690 1.00 56.59 168 ALA A C 1
ATOM 1375 O O . ALA A 1 168 ? -5.779 1.370 -2.725 1.00 56.59 168 ALA A O 1
ATOM 1376 N N . ALA A 1 169 ? -5.060 1.686 -4.821 1.00 60.88 169 ALA A N 1
ATOM 1377 C CA . ALA A 1 169 ? -5.846 2.901 -5.034 1.00 60.88 169 ALA A CA 1
ATOM 1378 C C . ALA A 1 169 ? -7.351 2.586 -5.088 1.00 60.88 169 ALA A C 1
ATOM 1380 O O . ALA A 1 169 ? -7.745 1.614 -5.730 1.00 60.88 169 ALA A O 1
ATOM 1381 N N . GLU A 1 170 ? -8.184 3.398 -4.425 1.00 62.06 170 GLU A N 1
ATOM 1382 C CA . GLU A 1 170 ? -9.650 3.261 -4.480 1.00 62.06 170 GLU A CA 1
ATOM 1383 C C . GLU A 1 170 ? -10.198 3.716 -5.848 1.00 62.06 170 GLU A C 1
ATOM 1385 O O . GLU A 1 170 ? -11.170 3.145 -6.337 1.00 62.06 170 GLU A O 1
ATOM 1390 N N . GLU A 1 171 ? -9.555 4.696 -6.498 1.00 62.31 171 GLU A N 1
ATOM 1391 C CA . GLU A 1 171 ? -10.002 5.251 -7.779 1.00 62.31 171 GLU A CA 1
ATOM 1392 C C . GLU A 1 171 ? -8.825 5.581 -8.715 1.00 62.31 171 GLU A C 1
ATOM 1394 O O . GLU A 1 171 ? -7.767 6.042 -8.277 1.00 62.31 171 GLU A O 1
ATOM 1399 N N . LEU A 1 172 ? -9.009 5.320 -10.014 1.00 62.62 172 LEU A N 1
ATOM 1400 C CA . LEU A 1 172 ? -8.061 5.680 -11.073 1.00 62.62 172 LEU A CA 1
ATOM 1401 C C . LEU A 1 172 ? -8.187 7.178 -11.412 1.00 62.62 172 LEU A C 1
ATOM 1403 O O . LEU A 1 172 ? -9.295 7.716 -11.351 1.00 62.62 172 LEU A O 1
ATOM 1407 N N . PRO A 1 173 ? -7.089 7.851 -11.807 1.00 65.50 173 PRO A N 1
ATOM 1408 C CA . PRO A 1 173 ? -7.114 9.278 -12.119 1.00 65.50 173 PRO A CA 1
ATOM 1409 C C . PRO A 1 173 ? -8.064 9.564 -13.294 1.00 65.50 173 PRO A C 1
ATOM 1411 O O . PRO A 1 173 ? -7.941 8.969 -14.363 1.00 65.50 173 PRO A O 1
ATOM 1414 N N . LYS A 1 174 ? -9.020 10.481 -13.097 1.00 64.50 174 LYS A N 1
ATOM 1415 C CA . LYS A 1 174 ? -9.970 10.947 -14.125 1.00 64.50 174 LYS A CA 1
ATOM 1416 C C . LYS A 1 174 ? -9.865 12.462 -14.320 1.00 64.50 174 LYS A C 1
ATOM 1418 O O . LYS A 1 174 ? -9.564 13.215 -13.397 1.00 64.50 174 LYS A O 1
ATOM 1423 N N . LEU A 1 175 ? -10.143 12.931 -15.529 1.00 59.19 175 LEU A N 1
ATOM 1424 C CA . LEU A 1 175 ? -10.189 14.357 -15.858 1.00 59.19 175 LEU A CA 1
ATOM 1425 C C . LEU A 1 175 ? -11.584 14.920 -15.563 1.00 59.19 175 LEU A C 1
ATOM 1427 O O . LEU A 1 175 ? -12.488 14.782 -16.377 1.00 59.19 175 LEU A O 1
ATOM 1431 N N . GLU A 1 176 ? -11.755 15.588 -14.424 1.00 52.00 176 GLU A N 1
ATOM 1432 C CA . GLU A 1 176 ? -12.956 16.383 -14.141 1.00 52.00 176 GLU A CA 1
ATOM 1433 C C . GLU A 1 176 ? -12.563 17.725 -13.502 1.00 52.00 176 GLU A C 1
ATOM 1435 O O . GLU A 1 176 ? -12.255 17.799 -12.315 1.00 52.00 176 GLU A O 1
ATOM 1440 N N . GLY A 1 177 ? -12.578 18.800 -14.298 1.00 59.06 177 GLY A N 1
ATOM 1441 C CA . GLY A 1 177 ? -12.394 20.180 -13.826 1.00 59.06 177 GLY A CA 1
ATOM 1442 C C . GLY A 1 177 ? -10.961 20.745 -13.867 1.00 59.06 177 GLY A C 1
ATOM 1443 O O . GLY A 1 177 ? -10.084 20.248 -14.570 1.00 59.06 177 GLY A O 1
ATOM 1444 N N . LYS A 1 178 ? -10.752 21.873 -13.159 1.00 57.84 178 LYS A N 1
ATOM 1445 C CA . LYS A 1 178 ? -9.501 22.673 -13.136 1.00 57.84 178 LYS A CA 1
ATOM 1446 C C . LYS A 1 178 ? -8.342 22.065 -12.311 1.00 57.84 178 LYS A C 1
ATOM 1448 O O . LYS A 1 178 ? -7.196 22.398 -12.616 1.00 57.84 178 LYS A O 1
ATOM 1453 N N . PRO A 1 179 ? -8.563 21.193 -11.309 1.00 50.94 179 PRO A N 1
ATOM 1454 C CA . PRO A 1 179 ? -7.544 20.249 -10.846 1.00 50.94 179 PRO A CA 1
ATOM 1455 C C . PRO A 1 179 ? -7.746 18.856 -11.477 1.00 50.94 179 PRO A C 1
ATOM 1457 O O . PRO A 1 179 ? -8.874 18.395 -11.610 1.00 50.94 179 PRO A O 1
ATOM 1460 N N . LEU A 1 180 ? -6.656 18.163 -11.834 1.00 55.25 180 LEU A N 1
ATOM 1461 C CA . LEU A 1 180 ? -6.715 16.735 -12.206 1.00 55.25 180 LEU A CA 1
ATOM 1462 C C . LEU A 1 180 ? -7.059 15.907 -10.947 1.00 55.25 180 LEU A C 1
ATOM 1464 O O . LEU A 1 180 ? -6.355 16.073 -9.941 1.00 55.25 180 LEU A O 1
ATOM 1468 N N . LYS A 1 181 ? -8.099 15.047 -10.986 1.00 59.84 181 LYS A N 1
ATOM 1469 C CA . LYS A 1 181 ? -8.553 14.224 -9.835 1.00 59.84 181 LYS A CA 1
ATOM 1470 C C . LYS A 1 181 ? -7.435 13.284 -9.359 1.00 59.84 181 LYS A C 1
ATOM 1472 O O . LYS A 1 181 ? -6.761 12.653 -10.167 1.00 59.84 181 LYS A O 1
ATOM 1477 N N . GLU A 1 182 ? -7.059 13.353 -8.082 1.00 54.34 182 GLU A N 1
ATOM 1478 C CA . GLU A 1 182 ? -7.593 12.612 -6.922 1.00 54.34 182 GLU A CA 1
ATOM 1479 C C . GLU A 1 182 ? -7.329 11.108 -6.966 1.00 54.34 182 GLU A C 1
ATOM 1481 O O . GLU A 1 182 ? -8.161 10.311 -7.376 1.00 54.34 182 GLU A O 1
ATOM 1486 N N . VAL A 1 183 ? -6.156 10.726 -6.462 1.00 58.31 183 VAL A N 1
ATOM 1487 C CA . VAL A 1 183 ? -5.915 9.363 -5.990 1.00 58.31 183 VAL A CA 1
ATOM 1488 C C . VAL A 1 183 ? -6.241 9.322 -4.502 1.00 58.31 183 VAL A C 1
ATOM 1490 O O . VAL A 1 183 ? -5.592 10.025 -3.720 1.00 58.31 183 VAL A O 1
ATOM 1493 N N . VAL A 1 184 ? -7.225 8.498 -4.127 1.00 58.97 184 VAL A N 1
ATOM 1494 C CA . VAL A 1 184 ? -7.534 8.173 -2.730 1.00 58.97 184 VAL A CA 1
ATOM 1495 C C . VAL A 1 184 ? -6.948 6.810 -2.390 1.00 58.97 184 VAL A C 1
ATOM 1497 O O . VAL A 1 184 ? -7.272 5.803 -3.018 1.00 58.97 184 VAL A O 1
ATOM 1500 N N . MET A 1 185 ? -6.060 6.782 -1.397 1.00 59.72 185 MET A N 1
ATOM 1501 C CA . MET A 1 185 ? -5.458 5.541 -0.909 1.00 59.72 185 MET A CA 1
ATOM 1502 C C . MET A 1 185 ? -6.060 5.144 0.448 1.00 59.72 185 MET A C 1
ATOM 1504 O O . MET A 1 185 ? -6.200 6.001 1.331 1.00 59.72 185 MET A O 1
ATOM 1508 N N . PRO A 1 186 ? -6.433 3.865 0.633 1.00 56.81 186 PRO A N 1
ATOM 1509 C CA . PRO A 1 186 ? -7.054 3.383 1.849 1.00 56.81 186 PRO A CA 1
ATOM 1510 C C . PRO A 1 186 ? -6.036 3.209 2.976 1.00 56.81 186 PRO A C 1
ATOM 1512 O O . PRO A 1 186 ? -4.840 2.993 2.785 1.00 56.81 186 PRO A O 1
ATOM 1515 N N . LYS A 1 187 ? -6.578 3.253 4.191 1.00 50.22 187 LYS A N 1
ATOM 1516 C CA . LYS A 1 187 ? -5.878 3.109 5.464 1.00 50.22 187 LYS A CA 1
ATOM 1517 C C . LYS A 1 187 ? -5.116 1.782 5.566 1.00 50.22 187 LYS A C 1
ATOM 1519 O O . LYS A 1 187 ? -5.730 0.718 5.667 1.00 50.22 187 LYS A O 1
ATOM 1524 N N . MET A 1 188 ? -3.793 1.852 5.699 1.00 54.41 188 MET A N 1
ATOM 1525 C CA . MET A 1 188 ? -2.990 0.741 6.211 1.00 54.41 188 MET A CA 1
ATOM 1526 C C . MET A 1 188 ? -3.206 0.614 7.726 1.00 54.41 188 MET A C 1
ATOM 1528 O O . MET A 1 188 ? -2.988 1.553 8.487 1.00 54.41 188 MET A O 1
ATOM 1532 N N . LYS A 1 189 ? -3.609 -0.564 8.217 1.00 52.75 189 LYS A N 1
ATOM 1533 C CA . LYS A 1 189 ? -3.505 -0.873 9.655 1.00 52.75 189 LYS A CA 1
ATOM 1534 C C . LYS A 1 189 ? -2.075 -1.315 9.968 1.00 52.75 189 LYS A C 1
ATOM 1536 O O . LYS A 1 189 ? -1.827 -2.500 10.186 1.00 52.75 189 LYS A O 1
ATOM 1541 N N . THR A 1 190 ? -1.133 -0.378 10.020 1.00 54.47 190 THR A N 1
ATOM 1542 C CA . THR A 1 190 ? 0.182 -0.664 10.604 1.00 54.47 190 THR A CA 1
ATOM 1543 C C . THR A 1 190 ? 0.022 -0.713 12.116 1.00 54.47 190 THR A C 1
ATOM 1545 O O . THR A 1 190 ? -0.285 0.286 12.765 1.00 54.47 190 THR A O 1
ATOM 1548 N N . HIS A 1 191 ? 0.232 -1.876 12.728 1.00 62.47 191 HIS A N 1
ATOM 1549 C CA . HIS A 1 191 ? 0.252 -1.955 14.184 1.00 62.47 191 HIS A CA 1
ATOM 1550 C C . HIS A 1 191 ? 1.628 -1.492 14.683 1.00 62.47 191 HIS A C 1
ATOM 1552 O O . HIS A 1 191 ? 2.483 -2.301 15.038 1.00 62.47 191 HIS A O 1
ATOM 1558 N N . SER A 1 192 ? 1.854 -0.177 14.754 1.00 65.56 192 SER A N 1
ATOM 1559 C CA . SER A 1 192 ? 3.050 0.413 15.386 1.00 65.56 192 SER A CA 1
ATOM 1560 C C . SER A 1 192 ? 3.263 -0.122 16.816 1.00 65.56 192 SER A C 1
ATOM 1562 O O . SER A 1 192 ? 4.388 -0.352 17.264 1.00 65.56 192 SER A O 1
ATOM 1564 N N . SER A 1 193 ? 2.163 -0.442 17.504 1.00 71.62 193 SER A N 1
ATOM 1565 C CA . SER A 1 193 ? 2.136 -1.160 18.780 1.00 71.62 193 SER A CA 1
ATOM 1566 C C . SER A 1 193 ? 2.692 -2.587 18.702 1.00 71.62 193 SER A C 1
ATOM 1568 O O . SER A 1 193 ? 3.364 -3.022 19.636 1.00 71.62 193 SER A O 1
ATOM 1570 N N . ALA A 1 194 ? 2.478 -3.314 17.602 1.00 80.38 194 ALA A N 1
ATOM 1571 C CA . ALA A 1 194 ? 3.078 -4.627 17.374 1.00 80.38 194 ALA A CA 1
ATOM 1572 C C . ALA A 1 194 ? 4.599 -4.520 17.190 1.00 80.38 194 ALA A C 1
ATOM 1574 O O . ALA A 1 194 ? 5.321 -5.321 17.776 1.00 80.38 194 ALA A O 1
ATOM 1575 N N . LYS A 1 195 ? 5.099 -3.489 16.490 1.00 77.81 195 LYS A N 1
ATOM 1576 C CA . LYS A 1 195 ? 6.547 -3.238 16.309 1.00 77.81 195 LYS A CA 1
ATOM 1577 C C . LYS A 1 195 ? 7.283 -2.982 17.630 1.00 77.81 195 LYS A C 1
ATOM 1579 O O . LYS A 1 195 ? 8.428 -3.387 17.782 1.00 77.81 195 LYS A O 1
ATOM 1584 N N . LYS A 1 196 ? 6.609 -2.370 18.613 1.00 81.31 196 LYS A N 1
ATOM 1585 C CA . LYS A 1 196 ? 7.138 -2.188 19.981 1.00 81.31 196 LYS A CA 1
ATOM 1586 C C . LYS A 1 196 ? 7.119 -3.476 20.817 1.00 81.31 196 LYS A C 1
ATOM 1588 O O . LYS A 1 196 ? 7.898 -3.609 21.755 1.00 81.31 196 LYS A O 1
ATOM 1593 N N . ARG A 1 197 ? 6.203 -4.405 20.523 1.00 83.50 197 ARG A N 1
ATOM 1594 C CA . ARG A 1 197 ? 5.956 -5.620 21.326 1.00 83.50 197 ARG A CA 1
ATOM 1595 C C . ARG A 1 197 ? 6.689 -6.855 20.806 1.00 83.50 197 ARG A C 1
ATOM 1597 O O . ARG A 1 197 ? 6.975 -7.759 21.593 1.00 83.50 197 ARG A O 1
ATOM 1604 N N . PHE A 1 198 ? 6.972 -6.897 19.507 1.00 89.06 198 PHE A N 1
ATOM 1605 C CA . PHE A 1 198 ? 7.526 -8.056 18.823 1.00 89.06 198 PHE A CA 1
ATOM 1606 C C . PHE A 1 198 ? 8.787 -7.689 18.045 1.00 89.06 198 PHE A C 1
ATOM 1608 O O . PHE A 1 198 ? 8.819 -6.696 17.325 1.00 89.06 198 PHE A O 1
ATOM 1615 N N . THR A 1 199 ? 9.814 -8.526 18.161 1.00 87.25 199 THR A N 1
ATOM 1616 C CA . THR A 1 199 ? 11.094 -8.381 17.452 1.00 87.25 199 THR A CA 1
ATOM 1617 C C . THR A 1 199 ? 11.430 -9.664 16.697 1.00 87.25 199 THR A C 1
ATOM 1619 O O . THR A 1 199 ? 10.849 -10.716 16.955 1.00 87.25 199 THR A O 1
ATOM 1622 N N . LEU A 1 200 ? 12.342 -9.608 15.728 1.00 86.25 200 LEU A N 1
ATOM 1623 C CA . LEU A 1 200 ? 12.787 -10.786 14.977 1.00 86.25 200 LEU A CA 1
ATOM 1624 C C . LEU A 1 200 ? 14.167 -11.249 15.444 1.00 86.25 200 LEU A C 1
ATOM 1626 O O . LEU A 1 200 ? 15.027 -10.443 15.788 1.00 86.25 200 LEU A O 1
ATOM 1630 N N . THR A 1 201 ? 14.403 -12.556 15.401 1.00 85.56 201 THR A N 1
ATOM 1631 C CA . THR A 1 201 ? 15.758 -13.119 15.447 1.00 85.56 201 THR A CA 1
ATOM 1632 C C . THR A 1 201 ? 16.439 -13.018 14.084 1.00 85.56 201 THR A C 1
ATOM 1634 O O . THR A 1 201 ? 15.761 -12.909 13.064 1.00 85.56 201 THR A O 1
ATOM 1637 N N . GLY A 1 202 ? 17.768 -13.174 14.031 1.00 78.88 202 GLY A N 1
ATOM 1638 C CA . GLY A 1 202 ? 18.502 -13.282 12.758 1.00 78.88 202 GLY A CA 1
ATOM 1639 C C . GLY A 1 202 ? 18.019 -14.433 11.858 1.00 78.88 202 GLY A C 1
ATOM 1640 O O . GLY A 1 202 ? 18.129 -14.366 10.641 1.00 78.88 202 GLY A O 1
ATOM 1641 N N . THR A 1 203 ? 17.395 -15.458 12.447 1.00 79.94 203 THR A N 1
ATOM 1642 C CA . THR A 1 203 ? 16.749 -16.579 11.741 1.00 79.94 203 THR A CA 1
ATOM 1643 C C . THR A 1 203 ? 15.300 -16.306 11.308 1.00 79.94 203 THR A C 1
ATOM 1645 O O . THR A 1 203 ? 14.682 -17.150 10.665 1.00 79.94 203 THR A O 1
ATOM 1648 N N . GLY A 1 204 ? 14.726 -15.148 11.651 1.00 80.88 204 GLY A N 1
ATOM 1649 C CA . GLY A 1 204 ? 13.366 -14.753 11.269 1.00 80.88 204 GLY A CA 1
ATOM 1650 C C . GLY A 1 204 ? 12.243 -15.331 12.142 1.00 80.88 204 GLY A C 1
ATOM 1651 O O . GLY A 1 204 ? 11.074 -15.322 11.732 1.00 80.88 204 GLY A O 1
ATOM 1652 N N . LYS A 1 205 ? 12.564 -15.847 13.335 1.00 86.81 205 LYS A N 1
ATOM 1653 C CA . LYS A 1 205 ? 11.567 -16.228 14.349 1.00 86.81 205 LYS A CA 1
ATOM 1654 C C . LYS A 1 205 ? 11.125 -14.982 15.116 1.00 86.81 205 LYS A C 1
ATOM 1656 O O . LYS A 1 205 ? 11.929 -14.086 15.363 1.00 86.81 205 LYS A O 1
ATOM 1661 N N . VAL A 1 206 ? 9.848 -14.924 15.486 1.00 90.31 206 VAL A N 1
ATOM 1662 C CA . VAL A 1 206 ? 9.289 -13.778 16.216 1.00 90.31 206 VAL A CA 1
ATOM 1663 C C . VAL A 1 206 ? 9.535 -13.963 17.713 1.00 90.31 206 VAL A C 1
ATOM 1665 O O . VAL A 1 206 ? 9.189 -14.998 18.283 1.00 90.31 206 VAL A O 1
ATOM 1668 N N . LYS A 1 207 ? 10.128 -12.953 18.340 1.00 91.94 207 LYS A N 1
ATOM 1669 C CA . LYS A 1 207 ? 10.343 -12.812 19.779 1.00 91.94 207 LYS A CA 1
ATOM 1670 C C . LYS A 1 207 ? 9.336 -11.834 20.374 1.00 91.94 207 LYS A C 1
ATOM 1672 O O . LYS A 1 207 ? 8.922 -10.877 19.725 1.00 91.94 207 LYS A O 1
ATOM 1677 N N . ARG A 1 208 ? 8.986 -12.067 21.634 1.00 91.19 208 ARG A N 1
ATOM 1678 C CA . ARG A 1 208 ? 8.168 -11.197 22.483 1.00 91.19 208 ARG A CA 1
ATOM 1679 C C . ARG A 1 208 ? 8.747 -11.138 23.891 1.00 91.19 208 ARG A C 1
ATOM 1681 O O . ARG A 1 208 ? 9.472 -12.043 24.302 1.00 91.19 208 ARG A O 1
ATOM 1688 N N . PHE A 1 209 ? 8.367 -10.133 24.665 1.00 87.06 209 PHE A N 1
ATOM 1689 C CA . PHE A 1 209 ? 8.591 -10.164 26.111 1.00 87.06 209 PHE A CA 1
ATOM 1690 C C . PHE A 1 209 ? 7.654 -11.176 26.784 1.00 87.06 209 PHE A C 1
ATOM 1692 O O . PHE A 1 209 ? 6.523 -11.402 26.327 1.00 87.06 209 PHE A O 1
ATOM 1699 N N . GLN A 1 210 ? 8.129 -11.822 27.851 1.00 86.12 210 GLN A N 1
ATOM 1700 C CA . GLN A 1 210 ? 7.276 -12.704 28.641 1.00 86.12 210 GLN A CA 1
ATOM 1701 C C . GLN A 1 210 ? 6.161 -11.902 29.325 1.00 86.12 210 GLN A C 1
ATOM 1703 O O . GLN A 1 210 ? 6.352 -10.777 29.791 1.00 86.12 210 GLN A O 1
ATOM 1708 N N . ALA A 1 211 ? 4.967 -12.494 29.366 1.00 83.44 211 ALA A N 1
ATOM 1709 C CA . ALA A 1 211 ? 3.843 -11.915 30.091 1.00 83.44 211 ALA A CA 1
ATOM 1710 C C . ALA A 1 211 ? 4.108 -11.993 31.600 1.00 83.44 211 ALA A C 1
ATOM 1712 O O . ALA A 1 211 ? 4.908 -12.805 32.057 1.00 83.44 211 ALA A O 1
ATOM 1713 N N . ASN A 1 212 ? 3.426 -11.161 32.386 1.00 82.62 212 ASN A N 1
ATOM 1714 C CA . ASN A 1 212 ? 3.542 -11.125 33.845 1.00 82.62 212 ASN A CA 1
ATOM 1715 C C . ASN A 1 212 ? 4.908 -10.685 34.398 1.00 82.62 212 ASN A C 1
ATOM 1717 O O . ASN A 1 212 ? 5.071 -10.698 35.612 1.00 82.62 212 ASN A O 1
ATOM 1721 N N . ALA A 1 213 ? 5.865 -10.225 33.588 1.00 79.94 213 ALA A N 1
ATOM 1722 C CA . ALA A 1 213 ? 7.165 -9.761 34.091 1.00 79.94 213 ALA A CA 1
ATOM 1723 C C . ALA A 1 213 ? 7.068 -8.629 35.133 1.00 79.94 213 ALA A C 1
ATOM 1725 O O . ALA A 1 213 ? 7.936 -8.509 35.987 1.00 79.94 213 ALA A O 1
ATOM 1726 N N . ARG A 1 214 ? 5.998 -7.822 35.088 1.00 80.44 214 ARG A N 1
ATOM 1727 C CA . ARG A 1 214 ? 5.790 -6.657 35.968 1.00 80.44 214 ARG A CA 1
ATOM 1728 C C . ARG A 1 214 ? 4.594 -6.781 36.921 1.00 80.44 214 ARG A C 1
ATOM 1730 O O . ARG A 1 214 ? 4.285 -5.837 37.631 1.00 80.44 214 ARG A O 1
ATOM 1737 N N . HIS A 1 215 ? 3.914 -7.927 36.945 1.00 85.38 215 HIS A N 1
ATOM 1738 C CA . HIS A 1 215 ? 2.701 -8.132 37.749 1.00 85.38 215 HIS A CA 1
ATOM 1739 C C . HIS A 1 215 ? 2.986 -8.985 38.993 1.00 85.38 215 HIS A C 1
ATOM 1741 O O . HIS A 1 215 ? 3.737 -9.958 38.894 1.00 85.38 215 HIS A O 1
ATOM 1747 N N . LEU A 1 216 ? 2.381 -8.651 40.143 1.00 84.44 216 LEU A N 1
ATOM 1748 C CA . LEU A 1 216 ? 2.497 -9.385 41.421 1.00 84.44 216 LEU A CA 1
ATOM 1749 C C . LEU A 1 216 ? 3.944 -9.710 41.831 1.00 84.44 216 LEU A C 1
ATOM 1751 O O . LEU A 1 216 ? 4.247 -10.807 42.298 1.00 84.44 216 LEU A O 1
ATOM 1755 N N . MET A 1 217 ? 4.855 -8.748 41.665 1.00 82.12 217 MET A N 1
ATOM 1756 C CA . MET A 1 217 ? 6.286 -8.932 41.946 1.00 82.12 217 MET A CA 1
ATOM 1757 C C . MET A 1 217 ? 6.560 -9.364 43.390 1.00 82.12 217 MET A C 1
ATOM 1759 O O . MET A 1 217 ? 7.473 -10.149 43.630 1.00 82.12 217 MET A O 1
ATOM 1763 N N . ARG A 1 218 ? 5.743 -8.902 44.343 1.00 84.88 218 ARG A N 1
ATOM 1764 C CA . ARG A 1 218 ? 5.876 -9.219 45.771 1.00 84.88 218 ARG A CA 1
ATOM 1765 C C . ARG A 1 218 ? 5.647 -10.704 46.081 1.00 84.88 218 ARG A C 1
ATOM 1767 O O . ARG A 1 218 ? 6.317 -11.240 46.948 1.00 84.88 218 ARG A O 1
ATOM 1774 N N . LYS A 1 219 ? 4.762 -11.380 45.334 1.00 88.31 219 LYS A N 1
ATOM 1775 C CA . LYS A 1 219 ? 4.446 -12.812 45.513 1.00 88.31 219 LYS A CA 1
ATOM 1776 C C . LYS A 1 219 ? 5.384 -13.747 44.736 1.00 88.31 219 LYS A C 1
ATOM 1778 O O . LYS A 1 219 ? 5.229 -14.961 44.792 1.00 88.31 219 LYS A O 1
ATOM 1783 N N . LYS A 1 220 ? 6.328 -13.205 43.960 1.00 89.25 220 LYS A N 1
ATOM 1784 C CA . LYS A 1 220 ? 7.217 -13.997 43.100 1.00 89.25 220 LYS A CA 1
ATOM 1785 C C . LYS A 1 220 ? 8.569 -14.214 43.748 1.00 89.25 220 LYS A C 1
ATOM 1787 O O . LYS A 1 220 ? 9.203 -13.263 44.204 1.00 89.25 220 LYS A O 1
ATOM 1792 N N . SER A 1 221 ? 9.054 -15.449 43.663 1.00 90.69 221 SER A N 1
ATOM 1793 C CA . SER A 1 221 ? 10.441 -15.766 43.992 1.00 90.69 221 SER A CA 1
ATOM 1794 C C . SER A 1 221 ? 11.408 -15.048 43.045 1.00 90.69 221 SER A C 1
ATOM 1796 O O . SER A 1 221 ? 11.074 -14.743 41.894 1.00 90.69 221 SER A O 1
ATOM 1798 N N . ASN A 1 222 ? 12.637 -14.804 43.501 1.00 87.94 222 ASN A N 1
ATOM 1799 C CA . ASN A 1 222 ? 13.660 -14.152 42.678 1.00 87.94 222 ASN A CA 1
ATOM 1800 C C . ASN A 1 222 ? 13.971 -14.952 41.401 1.00 87.94 222 ASN A C 1
ATOM 1802 O O . ASN A 1 222 ? 14.080 -14.360 40.331 1.00 87.94 222 ASN A O 1
ATOM 1806 N N . LYS A 1 223 ? 13.967 -16.292 41.471 1.00 88.31 223 LYS A N 1
ATOM 1807 C CA . LYS A 1 223 ? 14.111 -17.181 40.302 1.00 88.31 223 LYS A CA 1
ATOM 1808 C C . LYS A 1 223 ? 12.978 -17.007 39.282 1.00 88.31 223 LYS A C 1
ATOM 1810 O O . LYS A 1 223 ? 13.203 -17.062 38.075 1.00 88.31 223 LYS A O 1
ATOM 1815 N N . ALA A 1 224 ? 11.749 -16.777 39.747 1.00 85.50 224 ALA A N 1
ATOM 1816 C CA . ALA A 1 224 ? 10.628 -16.490 38.859 1.00 85.50 224 ALA A CA 1
ATOM 1817 C C . ALA A 1 224 ? 10.755 -15.098 38.216 1.00 85.50 224 ALA A C 1
ATOM 1819 O O . ALA A 1 224 ? 10.476 -14.960 37.026 1.00 85.50 224 ALA A O 1
ATOM 1820 N N . LYS A 1 225 ? 11.210 -14.084 38.966 1.00 85.75 225 LYS A N 1
ATOM 1821 C CA . LYS A 1 225 ? 11.447 -12.725 38.443 1.00 85.75 225 LYS A CA 1
ATOM 1822 C C . LYS A 1 225 ? 12.519 -12.714 37.350 1.00 85.75 225 LYS A C 1
ATOM 1824 O O . LYS A 1 225 ? 12.273 -12.163 36.281 1.00 85.75 225 LYS A O 1
ATOM 1829 N N . THR A 1 226 ? 13.661 -13.367 37.575 1.00 83.19 226 THR A N 1
ATOM 1830 C CA . THR A 1 226 ? 14.759 -13.429 36.592 1.00 83.19 226 THR A CA 1
ATOM 1831 C C . THR A 1 226 ? 14.345 -14.164 35.319 1.00 83.19 226 THR A C 1
ATOM 1833 O O . THR A 1 226 ? 14.592 -13.671 34.221 1.00 83.19 226 THR A O 1
ATOM 1836 N N . ARG A 1 227 ? 13.618 -15.284 35.438 1.00 84.75 227 ARG A N 1
ATOM 1837 C CA . ARG A 1 227 ? 13.085 -16.021 34.278 1.00 84.75 227 ARG A CA 1
ATOM 1838 C C . ARG A 1 227 ? 12.105 -15.190 33.441 1.00 84.75 227 ARG A C 1
ATOM 1840 O O . ARG A 1 227 ? 12.145 -15.266 32.215 1.00 84.75 227 ARG A O 1
ATOM 1847 N N . LEU A 1 228 ? 11.239 -14.409 34.094 1.00 86.75 228 LEU A N 1
ATOM 1848 C CA . LEU A 1 228 ? 10.213 -13.588 33.438 1.00 86.75 228 LEU A CA 1
ATOM 1849 C C . LEU A 1 228 ? 10.761 -12.299 32.802 1.00 86.75 228 LEU A C 1
ATOM 1851 O O . LEU A 1 228 ? 10.087 -11.721 31.954 1.00 86.75 228 LEU A O 1
ATOM 1855 N N . LEU A 1 229 ? 11.962 -11.842 33.174 1.00 82.31 229 LEU A N 1
ATOM 1856 C CA . LEU A 1 229 ? 12.590 -10.668 32.551 1.00 82.31 229 LEU A CA 1
ATOM 1857 C C . LEU A 1 229 ? 13.019 -10.925 31.092 1.00 82.31 229 LEU A C 1
ATOM 1859 O O . LEU A 1 229 ? 13.188 -9.981 30.320 1.00 82.31 229 LEU A O 1
ATOM 1863 N N . GLY A 1 230 ? 13.195 -12.193 30.708 1.00 82.69 230 GLY A N 1
ATOM 1864 C CA . GLY A 1 230 ? 13.681 -12.592 29.390 1.00 82.69 230 GLY A CA 1
ATOM 1865 C C . GLY A 1 230 ? 12.662 -12.451 28.251 1.00 82.69 230 GLY A C 1
ATOM 1866 O O . GLY A 1 230 ? 11.446 -12.368 28.439 1.00 82.69 230 GLY A O 1
ATOM 1867 N N . SER A 1 231 ? 13.176 -12.486 27.019 1.00 87.56 231 SER A N 1
ATOM 1868 C CA . SER A 1 231 ? 12.348 -12.620 25.814 1.00 87.56 231 SER A CA 1
ATOM 1869 C C . SER A 1 231 ? 12.061 -14.093 25.507 1.00 87.56 231 SER A C 1
ATOM 1871 O O . SER A 1 231 ? 12.878 -14.971 25.771 1.00 87.56 231 SER A O 1
ATOM 1873 N N . THR A 1 232 ? 10.887 -14.373 24.946 1.00 89.38 232 THR A N 1
ATOM 1874 C CA . THR A 1 232 ? 10.466 -15.712 24.504 1.00 89.38 232 THR A CA 1
ATOM 1875 C C . THR A 1 232 ? 10.042 -15.696 23.054 1.00 89.38 232 THR A C 1
ATOM 1877 O O . THR A 1 232 ? 9.686 -14.655 22.501 1.00 89.38 232 THR A O 1
ATOM 1880 N N . LEU A 1 233 ? 10.091 -16.865 22.424 1.00 91.56 233 LEU A N 1
ATOM 1881 C CA . LEU A 1 233 ? 9.551 -17.039 21.087 1.00 91.56 233 LEU A CA 1
ATOM 1882 C C . LEU A 1 233 ? 8.022 -17.022 21.138 1.00 91.56 233 LEU A C 1
ATOM 1884 O O . LEU A 1 233 ? 7.396 -17.531 22.068 1.00 91.56 233 LEU A O 1
ATOM 1888 N N . VAL A 1 234 ? 7.424 -16.410 20.124 1.00 90.31 234 VAL A N 1
ATOM 1889 C CA . VAL A 1 234 ? 5.989 -16.519 19.873 1.00 90.31 234 VAL A CA 1
ATOM 1890 C C . VAL A 1 234 ? 5.683 -17.937 19.377 1.00 90.31 234 VAL A C 1
ATOM 1892 O O . VAL A 1 234 ? 6.490 -18.525 18.654 1.00 90.31 234 VAL A O 1
ATOM 1895 N N . SER A 1 235 ? 4.508 -18.462 19.741 1.00 89.44 235 SER A N 1
ATOM 1896 C CA . SER A 1 235 ? 3.937 -19.676 19.148 1.00 89.44 235 SER A CA 1
ATOM 1897 C C . SER A 1 235 ? 3.970 -19.636 17.614 1.00 89.44 235 SER A C 1
ATOM 1899 O O . SER A 1 235 ? 3.812 -18.583 16.989 1.00 89.44 235 SER A O 1
ATOM 1901 N N . VAL A 1 236 ? 4.152 -20.804 16.996 1.00 84.25 236 VAL A N 1
ATOM 1902 C CA . VAL A 1 236 ? 4.201 -20.948 15.536 1.00 84.25 236 VAL A CA 1
ATOM 1903 C C . VAL A 1 236 ? 2.893 -20.478 14.892 1.00 84.25 236 VAL A C 1
ATOM 1905 O O . VAL A 1 236 ? 2.948 -19.763 13.889 1.00 84.25 236 VAL A O 1
ATOM 1908 N N . ALA A 1 237 ? 1.746 -20.783 15.506 1.00 85.38 237 ALA A N 1
ATOM 1909 C CA . ALA A 1 237 ? 0.423 -20.399 15.010 1.00 85.38 237 ALA A CA 1
ATOM 1910 C C . ALA A 1 237 ? 0.257 -18.870 14.914 1.00 85.38 237 ALA A C 1
ATOM 1912 O O . ALA A 1 237 ? -0.135 -18.333 13.877 1.00 85.38 237 ALA A O 1
ATOM 1913 N N . ASP A 1 238 ? 0.664 -18.147 15.959 1.00 85.38 238 ASP A N 1
ATOM 1914 C CA . ASP A 1 238 ? 0.552 -16.685 16.005 1.00 85.38 238 ASP A CA 1
ATOM 1915 C C . ASP A 1 238 ? 1.625 -15.981 15.170 1.00 85.38 238 ASP A C 1
ATOM 1917 O O . ASP A 1 238 ? 1.460 -14.826 14.765 1.00 85.38 238 ASP A O 1
ATOM 1921 N N . SER A 1 239 ? 2.734 -16.665 14.877 1.00 84.69 239 SER A N 1
ATOM 1922 C CA . SER A 1 239 ? 3.877 -16.072 14.182 1.00 84.69 239 SER A CA 1
ATOM 1923 C C . SER A 1 239 ? 3.506 -15.503 12.809 1.00 84.69 239 SER A C 1
ATOM 1925 O O . SER A 1 239 ? 3.988 -14.430 12.443 1.00 84.69 239 SER A O 1
ATOM 1927 N N . ALA A 1 240 ? 2.609 -16.164 12.070 1.00 78.62 240 ALA A N 1
ATOM 1928 C CA . ALA A 1 240 ? 2.163 -15.720 10.751 1.00 78.62 240 ALA A CA 1
ATOM 1929 C C . ALA A 1 240 ? 1.303 -14.450 10.828 1.00 78.62 240 ALA A C 1
ATOM 1931 O O . ALA A 1 240 ? 1.427 -13.552 9.990 1.00 78.62 240 ALA A O 1
ATOM 1932 N N . LYS A 1 241 ? 0.448 -14.357 11.852 1.00 80.44 241 LYS A N 1
ATOM 1933 C CA . LYS A 1 241 ? -0.376 -13.174 12.117 1.00 80.44 241 LYS A CA 1
ATOM 1934 C C . LYS A 1 241 ? 0.502 -11.994 12.526 1.00 80.44 241 LYS A C 1
ATOM 1936 O O . LYS A 1 241 ? 0.365 -10.909 11.975 1.00 80.44 241 LYS A O 1
ATOM 1941 N N . ILE A 1 242 ? 1.462 -12.213 13.422 1.00 82.56 242 ILE A N 1
ATOM 1942 C CA . ILE A 1 242 ? 2.351 -11.150 13.908 1.00 82.56 242 ILE A CA 1
ATOM 1943 C C . ILE A 1 242 ? 3.307 -10.661 12.819 1.00 82.56 242 ILE A C 1
ATOM 1945 O O . ILE A 1 242 ? 3.526 -9.460 12.708 1.00 82.56 242 ILE A O 1
ATOM 1949 N N . LYS A 1 243 ? 3.827 -11.548 11.962 1.00 77.94 243 LYS A N 1
ATOM 1950 C CA . LYS A 1 243 ? 4.644 -11.138 10.808 1.00 77.94 243 LYS A CA 1
ATOM 1951 C C . LYS A 1 243 ? 3.876 -10.227 9.847 1.00 77.94 243 LYS A C 1
ATOM 1953 O O . LYS A 1 243 ? 4.442 -9.236 9.397 1.00 77.94 243 LYS A O 1
ATOM 1958 N N . ARG A 1 244 ? 2.587 -10.509 9.610 1.00 72.75 244 ARG A N 1
ATOM 1959 C CA . ARG A 1 244 ? 1.687 -9.613 8.863 1.00 72.75 244 ARG A CA 1
ATOM 1960 C C . ARG A 1 244 ? 1.507 -8.263 9.561 1.00 72.75 244 ARG A C 1
ATOM 1962 O O . ARG A 1 244 ? 1.627 -7.236 8.911 1.00 72.75 244 ARG A O 1
ATOM 1969 N N . LEU A 1 245 ? 1.288 -8.256 10.878 1.00 76.50 245 LEU A N 1
ATOM 1970 C CA . LEU A 1 245 ? 1.122 -7.024 11.671 1.00 76.50 245 LEU A CA 1
ATOM 1971 C C . LEU A 1 245 ? 2.381 -6.146 11.717 1.00 76.50 245 LEU A C 1
ATOM 1973 O O . LEU A 1 245 ? 2.280 -4.934 11.876 1.00 76.50 245 LEU A O 1
ATOM 1977 N N . LEU A 1 246 ? 3.558 -6.760 11.599 1.00 74.38 246 LEU A N 1
ATOM 1978 C CA . LEU A 1 246 ? 4.845 -6.072 11.515 1.00 74.38 246 LEU A CA 1
ATOM 1979 C C . LEU A 1 246 ? 5.147 -5.539 10.104 1.00 74.38 246 LEU A C 1
ATOM 1981 O O . LEU A 1 246 ? 6.250 -5.040 9.889 1.00 74.38 246 LEU A O 1
ATOM 1985 N N . CYS A 1 247 ? 4.208 -5.675 9.154 1.00 61.78 247 CYS A N 1
ATOM 1986 C CA . CYS A 1 247 ? 4.380 -5.335 7.737 1.00 61.78 247 CYS A CA 1
ATOM 1987 C C . CYS A 1 247 ? 5.658 -5.941 7.132 1.00 61.78 247 CYS A C 1
ATOM 1989 O O . CYS A 1 247 ? 6.254 -5.401 6.203 1.00 61.78 247 CYS A O 1
ATOM 1991 N N . LEU A 1 248 ? 6.101 -7.085 7.662 1.00 61.47 248 LEU A N 1
ATOM 1992 C CA . LEU A 1 248 ? 7.234 -7.810 7.113 1.00 61.47 248 LEU A CA 1
ATOM 1993 C C . LEU A 1 248 ? 6.744 -8.517 5.857 1.00 61.47 248 LEU A C 1
ATOM 1995 O O . LEU A 1 248 ? 5.926 -9.437 5.935 1.00 61.47 248 LEU A O 1
ATOM 1999 N N . SER A 1 249 ? 7.226 -8.064 4.701 1.00 49.94 249 SER A N 1
ATOM 2000 C CA . SER A 1 249 ? 6.773 -8.586 3.419 1.00 49.94 249 SER A CA 1
ATOM 2001 C C . SER A 1 249 ? 6.996 -10.103 3.335 1.00 49.94 249 SER A C 1
ATOM 2003 O O . SER A 1 249 ? 8.100 -10.634 3.485 1.00 49.94 249 SER A O 1
ATOM 2005 N N . VAL A 1 250 ? 5.912 -10.834 3.072 1.00 52.25 250 VAL A N 1
ATOM 2006 C CA . VAL A 1 250 ? 5.942 -12.279 2.782 1.00 52.25 250 VAL A CA 1
ATOM 2007 C C . VAL A 1 250 ? 6.565 -12.580 1.409 1.00 52.25 250 VAL A C 1
ATOM 2009 O O . VAL A 1 250 ? 6.885 -13.733 1.118 1.00 52.25 250 VAL A O 1
ATOM 2012 N N . ASN A 1 251 ? 6.874 -11.539 0.620 1.00 52.50 251 ASN A N 1
ATOM 2013 C CA . ASN A 1 251 ? 7.549 -11.567 -0.687 1.00 52.50 251 ASN A CA 1
ATOM 2014 C C . ASN A 1 251 ? 8.988 -12.120 -0.666 1.00 52.50 251 ASN A C 1
ATOM 2016 O O . ASN A 1 251 ? 9.700 -12.058 -1.674 1.00 52.50 251 ASN A O 1
ATOM 2020 N N . SER A 1 252 ? 9.426 -12.720 0.446 1.00 59.84 252 SER A N 1
ATOM 2021 C CA . SER A 1 252 ? 10.695 -13.445 0.546 1.00 59.84 252 SER A CA 1
ATOM 2022 C C . SER A 1 252 ? 10.868 -14.480 -0.570 1.00 59.84 252 SER A C 1
ATOM 2024 O O . SER A 1 252 ? 11.984 -14.650 -1.057 1.00 59.84 252 SER A O 1
ATOM 2026 N N . VAL A 1 253 ? 9.784 -15.124 -1.025 1.00 65.19 253 VAL A N 1
ATOM 2027 C CA . VAL A 1 253 ? 9.830 -16.126 -2.099 1.00 65.19 253 VAL A CA 1
ATOM 2028 C C . VAL A 1 253 ? 10.168 -15.461 -3.436 1.00 65.19 253 VAL A C 1
ATOM 2030 O O . VAL A 1 253 ? 11.176 -15.814 -4.042 1.00 65.19 253 VAL A O 1
ATOM 2033 N N . ALA A 1 254 ? 9.424 -14.429 -3.849 1.00 64.12 254 ALA A N 1
ATOM 2034 C CA . ALA A 1 254 ? 9.683 -13.699 -5.095 1.00 64.12 254 ALA A CA 1
ATOM 2035 C C . ALA A 1 254 ? 11.053 -12.991 -5.096 1.00 64.12 254 ALA A C 1
ATOM 2037 O O . ALA A 1 254 ? 11.771 -13.002 -6.099 1.00 64.12 254 ALA A O 1
ATOM 2038 N N . SER A 1 255 ? 11.456 -12.411 -3.960 1.00 69.06 255 SER A N 1
ATOM 2039 C CA . SER A 1 255 ? 12.778 -11.794 -3.782 1.00 69.06 255 SER A CA 1
ATOM 2040 C C . SER A 1 255 ? 13.912 -12.826 -3.883 1.00 69.06 255 SER A C 1
ATOM 2042 O O . SER A 1 255 ? 14.890 -12.617 -4.610 1.00 69.06 255 SER A O 1
ATOM 2044 N N . ARG A 1 256 ? 13.759 -14.001 -3.251 1.00 77.38 256 ARG A N 1
ATOM 2045 C CA . ARG A 1 256 ? 14.711 -15.120 -3.373 1.00 77.38 256 ARG A CA 1
ATOM 2046 C C . ARG A 1 256 ? 14.793 -15.644 -4.802 1.00 77.38 256 ARG A C 1
ATOM 2048 O O . ARG A 1 256 ? 15.903 -15.889 -5.268 1.00 77.38 256 ARG A O 1
ATOM 2055 N N . THR A 1 257 ? 13.671 -15.781 -5.506 1.00 80.00 257 THR A N 1
ATOM 2056 C CA . THR A 1 257 ? 13.646 -16.228 -6.907 1.00 80.00 257 THR A CA 1
ATOM 2057 C C . THR A 1 257 ? 14.382 -15.245 -7.819 1.00 80.00 257 THR A C 1
ATOM 2059 O O . THR A 1 257 ? 15.236 -15.667 -8.599 1.00 80.00 257 THR A O 1
ATOM 2062 N N . ARG A 1 258 ? 14.152 -13.931 -7.667 1.00 80.75 258 ARG A N 1
ATOM 2063 C CA . ARG A 1 258 ? 14.886 -12.886 -8.410 1.00 80.75 258 ARG A CA 1
ATOM 2064 C C . ARG A 1 258 ? 16.392 -12.935 -8.141 1.00 80.75 258 ARG A C 1
ATOM 2066 O O . ARG A 1 258 ? 17.182 -12.966 -9.085 1.00 80.75 258 ARG A O 1
ATOM 2073 N N . ARG A 1 259 ? 16.799 -13.025 -6.869 1.00 88.12 259 ARG A N 1
ATOM 2074 C CA . ARG A 1 259 ? 18.214 -13.169 -6.484 1.00 88.12 259 ARG A CA 1
ATOM 2075 C C . ARG A 1 259 ? 18.839 -14.432 -7.082 1.00 88.12 259 ARG A C 1
ATOM 2077 O O . ARG A 1 259 ? 19.925 -14.356 -7.652 1.00 88.12 259 ARG A O 1
ATOM 2084 N N . LYS A 1 260 ? 18.151 -15.576 -6.995 1.00 89.62 260 LYS A N 1
ATOM 2085 C CA . LYS A 1 260 ? 18.607 -16.848 -7.579 1.00 89.62 260 LYS A CA 1
ATOM 2086 C C . LYS A 1 260 ? 18.753 -16.761 -9.098 1.00 89.62 260 LYS A C 1
ATOM 2088 O O . LYS A 1 260 ? 19.733 -17.275 -9.619 1.00 89.62 260 LYS A O 1
ATOM 2093 N N . LYS A 1 261 ? 17.837 -16.086 -9.804 1.00 93.56 261 LYS A N 1
ATOM 2094 C CA . LYS A 1 261 ? 17.921 -15.879 -11.260 1.00 93.56 261 LYS A CA 1
ATOM 2095 C C . LYS A 1 261 ? 19.201 -15.135 -11.654 1.00 93.56 261 LYS A C 1
ATOM 2097 O O . LYS A 1 261 ? 19.909 -15.598 -12.543 1.00 93.56 261 LYS A O 1
ATOM 2102 N N . ILE A 1 262 ? 19.523 -14.034 -10.965 1.00 93.19 262 ILE A N 1
ATOM 2103 C CA . ILE A 1 262 ? 20.749 -13.259 -11.230 1.00 93.19 262 ILE A CA 1
ATOM 2104 C C . ILE A 1 262 ? 22.003 -14.084 -10.924 1.00 93.19 262 ILE A C 1
ATOM 2106 O O . ILE A 1 262 ? 22.900 -14.156 -11.757 1.00 93.19 262 ILE A O 1
ATOM 2110 N N . LEU A 1 263 ? 22.053 -14.763 -9.775 1.00 94.00 263 LEU A N 1
ATOM 2111 C CA . LEU A 1 263 ? 23.206 -15.600 -9.418 1.00 94.00 263 LEU A CA 1
ATOM 2112 C C . LEU A 1 263 ? 23.375 -16.799 -10.365 1.00 94.00 263 LEU A C 1
ATOM 2114 O O . LEU A 1 263 ? 24.499 -17.159 -10.700 1.00 94.00 263 LEU A O 1
ATOM 2118 N N . LYS A 1 264 ? 22.275 -17.383 -10.860 1.00 94.94 264 LYS A N 1
ATOM 2119 C CA . LYS A 1 264 ? 22.308 -18.444 -11.877 1.00 94.94 264 LYS A CA 1
ATOM 2120 C C . LYS A 1 264 ? 22.898 -17.933 -13.193 1.00 94.94 264 LYS A C 1
ATOM 2122 O O . LYS A 1 264 ? 23.731 -18.617 -13.777 1.00 94.94 264 LYS A O 1
ATOM 2127 N N . ALA A 1 265 ? 22.507 -16.736 -13.631 1.00 93.31 265 ALA A N 1
ATOM 2128 C CA . ALA A 1 265 ? 23.070 -16.103 -14.825 1.00 93.31 265 ALA A CA 1
ATOM 2129 C C . ALA A 1 265 ? 24.557 -15.736 -14.648 1.00 93.31 265 ALA A C 1
ATOM 2131 O O . ALA A 1 265 ? 25.337 -15.845 -15.588 1.00 93.31 265 ALA A O 1
ATOM 2132 N N . ALA A 1 266 ? 24.966 -15.359 -13.434 1.00 95.25 266 ALA A N 1
ATOM 2133 C CA . ALA A 1 266 ? 26.345 -15.014 -13.100 1.00 95.25 266 ALA A CA 1
ATOM 2134 C C . ALA A 1 266 ? 27.226 -16.221 -12.711 1.00 95.25 266 ALA A C 1
ATOM 2136 O O . ALA A 1 266 ? 28.375 -16.030 -12.320 1.00 95.25 266 ALA A O 1
ATOM 2137 N N . ARG A 1 267 ? 26.735 -17.466 -12.820 1.00 90.88 267 ARG A N 1
ATOM 2138 C CA . ARG A 1 267 ? 27.449 -18.673 -12.352 1.00 90.88 267 ARG A CA 1
ATOM 2139 C C . ARG A 1 267 ? 28.836 -18.858 -12.984 1.00 90.88 267 ARG A C 1
ATOM 2141 O O . ARG A 1 267 ? 29.712 -19.408 -12.333 1.00 90.88 267 ARG A O 1
ATOM 2148 N N . GLY A 1 268 ? 29.041 -18.379 -14.213 1.00 92.06 268 GLY A N 1
ATOM 2149 C CA . GLY A 1 268 ? 30.332 -18.441 -14.913 1.00 92.06 268 GLY A CA 1
ATOM 2150 C C . GLY A 1 268 ? 31.348 -17.362 -14.513 1.00 92.06 268 GLY A C 1
ATOM 2151 O O . GLY A 1 268 ? 32.461 -17.364 -15.022 1.00 92.06 268 GLY A O 1
ATOM 2152 N N . TYR A 1 269 ? 30.989 -16.422 -13.635 1.00 93.31 269 TYR A N 1
ATOM 2153 C CA . TYR A 1 269 ? 31.891 -15.352 -13.209 1.00 93.31 269 TYR A CA 1
ATOM 2154 C C . TYR A 1 269 ? 32.792 -15.808 -12.053 1.00 93.31 269 TYR A C 1
ATOM 2156 O O . TYR A 1 269 ? 32.413 -16.632 -11.221 1.00 93.31 269 TYR A O 1
ATOM 2164 N N . PHE A 1 270 ? 33.986 -15.226 -11.953 1.00 93.38 270 PHE A N 1
ATOM 2165 C CA . PHE A 1 270 ? 34.935 -15.565 -10.894 1.00 93.38 270 PHE A CA 1
ATOM 2166 C C . PHE A 1 270 ? 34.686 -14.782 -9.590 1.00 93.38 270 PHE A C 1
ATOM 2168 O O . PHE A 1 270 ? 34.313 -13.603 -9.601 1.00 93.38 270 PHE A O 1
ATOM 2175 N N . GLY A 1 271 ? 34.926 -15.438 -8.450 1.00 93.94 271 GLY A N 1
ATOM 2176 C CA . GLY A 1 271 ? 34.932 -14.822 -7.120 1.00 93.94 271 GLY A CA 1
ATOM 2177 C C . GLY A 1 271 ? 33.597 -14.192 -6.700 1.00 93.94 271 GLY A C 1
ATOM 2178 O O . GLY A 1 271 ? 32.524 -14.779 -6.841 1.00 93.94 271 GLY A O 1
ATOM 2179 N N . ALA A 1 272 ? 33.647 -12.973 -6.156 1.00 92.56 272 ALA A N 1
ATOM 2180 C CA . ALA A 1 272 ? 32.460 -12.270 -5.661 1.00 92.56 272 ALA A CA 1
ATOM 2181 C C . ALA A 1 272 ? 31.408 -11.994 -6.752 1.00 92.56 272 ALA A C 1
ATOM 2183 O O . ALA A 1 272 ? 30.226 -11.860 -6.439 1.00 92.56 272 ALA A O 1
ATOM 2184 N N . ARG A 1 273 ? 31.812 -11.963 -8.030 1.00 92.44 273 ARG A N 1
ATOM 2185 C CA . ARG A 1 273 ? 30.916 -11.707 -9.167 1.00 92.44 273 ARG A CA 1
ATOM 2186 C C . ARG A 1 273 ? 29.943 -12.857 -9.452 1.00 92.44 273 ARG A C 1
ATOM 2188 O O . ARG A 1 273 ? 28.939 -12.607 -10.101 1.00 92.44 273 ARG A O 1
ATOM 2195 N N . SER A 1 274 ? 30.186 -14.069 -8.949 1.00 91.12 274 SER A N 1
ATOM 2196 C CA . SER A 1 274 ? 29.222 -15.185 -9.018 1.00 91.12 274 SER A CA 1
ATOM 2197 C C . SER A 1 274 ? 28.523 -15.478 -7.695 1.00 91.12 274 SER A C 1
ATOM 2199 O O . SER A 1 274 ? 27.427 -16.035 -7.693 1.00 91.12 274 SER A O 1
ATOM 2201 N N . LYS A 1 275 ? 29.134 -15.101 -6.565 1.00 89.31 275 LYS A N 1
ATOM 2202 C CA . LYS A 1 275 ? 28.638 -15.441 -5.221 1.00 89.31 275 LYS A CA 1
ATOM 2203 C C . LYS A 1 275 ? 27.772 -14.344 -4.592 1.00 89.31 275 LYS A C 1
ATOM 2205 O O . LYS A 1 275 ? 26.801 -14.649 -3.901 1.00 89.31 275 LYS A O 1
ATOM 2210 N N . VAL A 1 276 ? 28.099 -13.070 -4.815 1.00 93.62 276 VAL A N 1
ATOM 2211 C CA . VAL A 1 276 ? 27.471 -11.933 -4.121 1.00 93.62 276 VAL A CA 1
ATOM 2212 C C . VAL A 1 276 ? 26.477 -11.234 -5.043 1.00 93.62 276 VAL A C 1
ATOM 2214 O O . VAL A 1 276 ? 26.856 -10.725 -6.090 1.00 93.62 276 VAL A O 1
ATOM 2217 N N . TYR A 1 277 ? 25.202 -11.159 -4.644 1.00 90.50 277 TYR A N 1
ATOM 2218 C CA . TYR A 1 277 ? 24.114 -10.642 -5.493 1.00 90.50 277 TYR A CA 1
ATOM 2219 C C . TYR A 1 277 ? 24.359 -9.231 -6.042 1.00 90.50 277 TYR A C 1
ATOM 2221 O O . TYR A 1 277 ? 24.146 -8.996 -7.227 1.00 90.50 277 TYR A O 1
ATOM 2229 N N . THR A 1 278 ? 24.788 -8.293 -5.198 1.00 91.62 278 THR A N 1
ATOM 2230 C CA . THR A 1 278 ? 25.006 -6.893 -5.594 1.00 91.62 278 THR A CA 1
ATOM 2231 C C . THR A 1 278 ? 26.127 -6.775 -6.624 1.00 91.62 278 THR A C 1
ATOM 2233 O O . THR A 1 278 ? 25.969 -6.111 -7.644 1.00 91.62 278 THR A O 1
ATOM 2236 N N . VAL A 1 279 ? 27.227 -7.496 -6.404 1.00 94.50 279 VAL A N 1
ATOM 2237 C CA . VAL A 1 279 ? 28.376 -7.538 -7.316 1.00 94.50 279 VAL A CA 1
ATOM 2238 C C . VAL A 1 279 ? 28.015 -8.260 -8.620 1.00 94.50 279 VAL A C 1
ATOM 2240 O O . VAL A 1 279 ? 28.333 -7.772 -9.703 1.00 94.50 279 VAL A O 1
ATOM 2243 N N . ALA A 1 280 ? 27.311 -9.390 -8.525 1.00 94.75 280 ALA A N 1
ATOM 2244 C CA . ALA A 1 280 ? 26.851 -10.184 -9.661 1.00 94.75 280 ALA A CA 1
ATOM 2245 C C . ALA A 1 280 ? 25.893 -9.403 -10.564 1.00 94.75 280 ALA A C 1
ATOM 2247 O O . ALA A 1 280 ? 26.051 -9.420 -11.782 1.00 94.75 280 ALA A O 1
ATOM 2248 N N . LYS A 1 281 ? 24.935 -8.677 -9.972 1.00 94.69 281 LYS A N 1
ATOM 2249 C CA . LYS A 1 281 ? 23.994 -7.820 -10.704 1.00 94.69 281 LYS A CA 1
ATOM 2250 C C . LYS A 1 281 ? 24.745 -6.792 -11.553 1.00 94.69 281 LYS A C 1
ATOM 2252 O O . LYS A 1 281 ? 24.545 -6.747 -12.762 1.00 94.69 281 LYS A O 1
ATOM 2257 N N . ASN A 1 282 ? 25.654 -6.037 -10.937 1.00 94.12 282 ASN A N 1
ATOM 2258 C CA . ASN A 1 282 ? 26.414 -4.991 -11.624 1.00 94.12 282 ASN A CA 1
ATOM 2259 C C . ASN A 1 282 ? 27.315 -5.564 -12.732 1.00 94.12 282 ASN A C 1
ATOM 2261 O O . ASN A 1 282 ? 27.454 -4.969 -13.800 1.00 94.12 282 ASN A O 1
ATOM 2265 N N . ALA A 1 283 ? 27.932 -6.726 -12.494 1.00 93.94 283 ALA A N 1
ATOM 2266 C CA . ALA A 1 283 ? 28.748 -7.406 -13.498 1.00 93.94 283 ALA A CA 1
ATOM 2267 C C . ALA A 1 283 ? 27.907 -7.862 -14.702 1.00 93.94 283 ALA A C 1
ATOM 2269 O O . ALA A 1 283 ? 28.307 -7.651 -15.848 1.00 93.94 283 ALA A O 1
ATOM 2270 N N . LEU A 1 284 ? 26.728 -8.434 -14.443 1.00 94.25 284 LEU A N 1
ATOM 2271 C CA . LEU A 1 284 ? 25.813 -8.922 -15.469 1.00 94.25 284 LEU A CA 1
ATOM 2272 C C . LEU A 1 284 ? 25.236 -7.778 -16.319 1.00 94.25 284 LEU A C 1
ATOM 2274 O O . LEU A 1 284 ? 25.191 -7.892 -17.541 1.00 94.25 284 LEU A O 1
ATOM 2278 N N . GLU A 1 285 ? 24.854 -6.658 -15.700 1.00 92.81 285 GLU A N 1
ATOM 2279 C CA . GLU A 1 285 ? 24.365 -5.465 -16.411 1.00 92.81 285 GLU A CA 1
ATOM 2280 C C . GLU A 1 285 ? 25.414 -4.913 -17.388 1.00 92.81 285 GLU A C 1
ATOM 2282 O O . GLU A 1 285 ? 25.113 -4.658 -18.562 1.00 92.81 285 GLU A O 1
ATOM 2287 N N . LYS A 1 286 ? 26.676 -4.806 -16.946 1.00 93.06 286 LYS A N 1
ATOM 2288 C CA . LYS A 1 286 ? 27.788 -4.390 -17.815 1.00 93.06 286 LYS A CA 1
ATOM 2289 C C . LYS A 1 286 ? 28.005 -5.379 -18.957 1.00 93.06 286 LYS A C 1
ATOM 2291 O O . LYS A 1 286 ? 28.131 -4.968 -20.109 1.00 93.06 286 LYS A O 1
ATOM 2296 N N . ALA A 1 287 ? 27.990 -6.676 -18.663 1.00 92.81 287 ALA A N 1
ATOM 2297 C CA . ALA A 1 287 ? 28.175 -7.706 -19.676 1.00 92.81 287 ALA A CA 1
ATOM 2298 C C . ALA A 1 287 ? 27.062 -7.714 -20.731 1.00 92.81 287 ALA A C 1
ATOM 2300 O O . ALA A 1 287 ? 27.354 -7.832 -21.919 1.00 92.81 287 ALA A O 1
ATOM 2301 N N . TYR A 1 288 ? 25.799 -7.526 -20.339 1.00 91.88 288 TYR A N 1
ATOM 2302 C CA . TYR A 1 288 ? 24.699 -7.397 -21.297 1.00 91.88 288 TYR A CA 1
ATOM 2303 C C . TYR A 1 288 ? 24.821 -6.145 -22.162 1.00 91.88 288 TYR A C 1
ATOM 2305 O O . TYR A 1 288 ? 24.569 -6.209 -23.368 1.00 91.88 288 TYR A O 1
ATOM 2313 N N . THR A 1 289 ? 25.272 -5.036 -21.575 1.00 92.31 289 THR A N 1
ATOM 2314 C CA . THR A 1 289 ? 25.549 -3.800 -22.316 1.00 92.31 289 THR A CA 1
ATOM 2315 C C . THR A 1 289 ? 26.634 -4.031 -23.371 1.00 92.31 289 THR A C 1
ATOM 2317 O O . THR A 1 289 ? 26.437 -3.699 -24.543 1.00 92.31 289 THR A O 1
ATOM 2320 N N . TYR A 1 290 ? 27.747 -4.674 -23.001 1.00 91.38 290 TYR A N 1
ATOM 2321 C CA . TYR A 1 290 ? 28.820 -5.007 -23.943 1.00 91.38 290 TYR A CA 1
ATOM 2322 C C . TYR A 1 290 ? 28.363 -5.998 -25.011 1.00 91.38 290 TYR A C 1
ATOM 2324 O O . TYR A 1 290 ? 28.558 -5.735 -26.192 1.00 91.38 290 TYR A O 1
ATOM 2332 N N . ALA A 1 291 ? 27.648 -7.062 -24.642 1.00 89.19 291 ALA A N 1
ATOM 2333 C CA . ALA A 1 291 ? 27.110 -8.020 -25.605 1.00 89.19 291 ALA A CA 1
ATOM 2334 C C . ALA A 1 291 ? 26.187 -7.348 -26.637 1.00 89.19 291 ALA A C 1
ATOM 2336 O O . ALA A 1 291 ? 26.232 -7.660 -27.827 1.00 89.19 291 ALA A O 1
ATOM 2337 N N . PHE A 1 292 ? 25.351 -6.394 -26.217 1.00 86.75 292 PHE A N 1
ATOM 2338 C CA . PHE A 1 292 ? 24.511 -5.631 -27.136 1.00 86.75 292 PHE A CA 1
ATOM 2339 C C . PHE A 1 292 ? 25.325 -4.710 -28.052 1.00 86.75 292 PHE A C 1
ATOM 2341 O O . PHE A 1 292 ? 25.128 -4.733 -29.272 1.00 86.75 292 PHE A O 1
ATOM 2348 N N . ARG A 1 293 ? 26.266 -3.945 -27.486 1.00 88.69 293 ARG A N 1
ATOM 2349 C CA . ARG A 1 293 ? 27.175 -3.072 -28.241 1.00 88.69 293 ARG A CA 1
ATOM 2350 C C . ARG A 1 293 ? 27.968 -3.863 -29.281 1.00 88.69 293 ARG A C 1
ATOM 2352 O O . ARG A 1 293 ? 28.018 -3.481 -30.450 1.00 88.69 293 ARG A O 1
ATOM 2359 N N . ASP A 1 294 ? 28.539 -4.988 -28.877 1.00 88.38 294 ASP A N 1
ATOM 2360 C CA . ASP A 1 294 ? 29.444 -5.777 -29.703 1.00 88.38 294 ASP A CA 1
ATOM 2361 C C . ASP A 1 294 ? 28.682 -6.544 -30.793 1.00 88.38 294 ASP A C 1
ATOM 2363 O O . ASP A 1 294 ? 29.154 -6.616 -31.928 1.00 88.38 294 ASP A O 1
ATOM 2367 N N . ARG A 1 295 ? 27.436 -6.983 -30.536 1.00 83.56 295 ARG A N 1
ATOM 2368 C CA . ARG A 1 295 ? 26.531 -7.476 -31.596 1.00 83.56 295 ARG A CA 1
ATOM 2369 C C . ARG A 1 295 ? 26.301 -6.433 -32.690 1.00 83.56 295 ARG A C 1
ATOM 2371 O O . ARG A 1 295 ? 26.333 -6.780 -33.871 1.00 83.56 295 ARG A O 1
ATOM 2378 N N . ARG A 1 296 ? 26.109 -5.159 -32.325 1.00 83.62 296 ARG A N 1
ATOM 2379 C CA . ARG A 1 296 ? 25.973 -4.064 -33.304 1.00 83.62 296 ARG A CA 1
ATOM 2380 C C . ARG A 1 296 ? 27.291 -3.781 -34.030 1.00 83.62 296 ARG A C 1
ATOM 2382 O O . ARG A 1 296 ? 27.289 -3.562 -35.241 1.00 83.62 296 ARG A O 1
ATOM 2389 N N . ASN A 1 297 ? 28.415 -3.843 -33.320 1.00 87.56 297 ASN A N 1
ATOM 2390 C CA . ASN A 1 297 ? 29.737 -3.582 -33.891 1.00 87.56 297 ASN A CA 1
ATOM 2391 C C . ASN A 1 297 ? 30.263 -4.713 -34.784 1.00 87.56 297 ASN A C 1
ATOM 2393 O O . ASN A 1 297 ? 31.063 -4.434 -35.678 1.00 87.56 297 ASN A O 1
ATOM 2397 N N . LYS A 1 298 ? 29.783 -5.955 -34.619 1.00 88.00 298 LYS A N 1
ATOM 2398 C CA . LYS A 1 298 ? 30.194 -7.128 -35.410 1.00 88.00 298 LYS A CA 1
ATOM 2399 C C . LYS A 1 298 ? 30.164 -6.830 -36.913 1.00 88.00 298 LYS A C 1
ATOM 2401 O O . LYS A 1 298 ? 31.157 -7.041 -37.600 1.00 88.00 298 LYS A O 1
ATOM 2406 N N . LYS A 1 299 ? 29.087 -6.214 -37.417 1.00 85.31 299 LYS A N 1
ATOM 2407 C CA . LYS A 1 299 ? 28.965 -5.834 -38.840 1.00 85.31 299 LYS A CA 1
ATOM 2408 C C . LYS A 1 299 ? 30.086 -4.895 -39.313 1.00 85.31 299 LYS A C 1
ATOM 2410 O O . LYS A 1 299 ? 30.574 -5.054 -40.428 1.00 85.31 299 LYS A O 1
ATOM 2415 N N . ARG A 1 300 ? 30.515 -3.939 -38.481 1.00 88.44 300 ARG A N 1
ATOM 2416 C CA . ARG A 1 300 ? 31.600 -2.997 -38.813 1.00 88.44 300 ARG A CA 1
ATOM 2417 C C . ARG A 1 300 ? 32.961 -3.690 -38.817 1.00 88.44 300 ARG A C 1
ATOM 2419 O O . ARG A 1 300 ? 33.733 -3.481 -39.747 1.00 88.44 300 ARG A O 1
ATOM 2426 N N . ALA A 1 301 ? 33.221 -4.542 -37.823 1.00 90.81 301 ALA A N 1
ATOM 2427 C CA . ALA A 1 301 ? 34.461 -5.309 -37.732 1.00 90.81 301 ALA A CA 1
ATOM 2428 C C . ALA A 1 301 ? 34.639 -6.244 -38.940 1.00 90.81 301 ALA A C 1
ATOM 2430 O O . ALA A 1 301 ? 35.668 -6.189 -39.608 1.00 90.81 301 ALA A O 1
ATOM 2431 N N . PHE A 1 302 ? 33.606 -7.020 -39.291 1.00 91.81 302 PHE A N 1
ATOM 2432 C CA . PHE A 1 302 ? 33.644 -7.888 -40.474 1.00 91.81 302 PHE A CA 1
ATOM 2433 C C . PHE A 1 302 ? 33.782 -7.095 -41.773 1.00 91.81 302 PHE A C 1
ATOM 2435 O O . PHE A 1 302 ? 34.581 -7.469 -42.623 1.00 91.81 302 PHE A O 1
ATOM 2442 N N . ARG A 1 303 ? 33.086 -5.959 -41.910 1.00 92.31 303 ARG A N 1
ATOM 2443 C CA . ARG A 1 303 ? 33.247 -5.090 -43.083 1.00 92.31 303 ARG A CA 1
ATOM 2444 C C . ARG A 1 303 ? 34.680 -4.575 -43.223 1.00 92.31 303 ARG A C 1
ATOM 2446 O O . ARG A 1 303 ? 35.197 -4.578 -44.332 1.00 92.31 303 ARG A O 1
ATOM 2453 N N . ARG A 1 304 ? 35.330 -4.174 -42.124 1.00 93.25 304 ARG A N 1
ATOM 2454 C CA . ARG A 1 304 ? 36.742 -3.755 -42.136 1.00 93.25 304 ARG A CA 1
ATOM 2455 C C . ARG A 1 304 ? 37.656 -4.894 -42.592 1.00 93.25 304 ARG A C 1
ATOM 2457 O O . ARG A 1 304 ? 38.505 -4.664 -43.443 1.00 93.25 304 ARG A O 1
ATOM 2464 N N . LEU A 1 305 ? 37.447 -6.109 -42.081 1.00 94.25 305 LEU A N 1
ATOM 2465 C CA . LEU A 1 305 ? 38.205 -7.295 -42.499 1.00 94.25 305 LEU A CA 1
ATOM 2466 C C . LEU A 1 305 ? 38.010 -7.613 -43.987 1.00 94.25 305 LEU A C 1
ATOM 2468 O O . LEU A 1 305 ? 38.984 -7.892 -44.677 1.00 94.25 305 LEU A O 1
ATOM 2472 N N . TRP A 1 306 ? 36.780 -7.524 -44.498 1.00 95.88 306 TRP A N 1
ATOM 2473 C CA . TRP A 1 306 ? 36.502 -7.728 -45.922 1.00 95.88 306 TRP A CA 1
ATOM 2474 C C . TRP A 1 306 ? 37.204 -6.693 -46.798 1.00 95.88 306 TRP A C 1
ATOM 2476 O O . TRP A 1 306 ? 37.813 -7.063 -47.791 1.00 95.88 306 TRP A O 1
ATOM 2486 N N . ILE A 1 307 ? 37.185 -5.415 -46.405 1.00 94.38 307 ILE A N 1
ATOM 2487 C CA . ILE A 1 307 ? 37.898 -4.352 -47.128 1.00 94.38 307 ILE A CA 1
ATOM 2488 C C . ILE A 1 307 ? 39.403 -4.626 -47.147 1.00 94.38 307 ILE A C 1
ATOM 2490 O O . ILE A 1 307 ? 40.017 -4.492 -48.197 1.00 94.38 307 ILE A O 1
ATOM 2494 N N . ILE A 1 308 ? 39.992 -5.039 -46.018 1.00 94.75 308 ILE A N 1
ATOM 2495 C CA . ILE A 1 308 ? 41.423 -5.372 -45.941 1.00 94.75 308 ILE A CA 1
ATOM 2496 C C . ILE A 1 308 ? 41.767 -6.519 -46.900 1.00 94.75 308 ILE A C 1
ATOM 2498 O O . ILE A 1 308 ? 42.723 -6.396 -47.659 1.00 94.75 308 ILE A O 1
ATOM 2502 N N . ARG A 1 309 ? 40.968 -7.595 -46.905 1.00 95.25 309 ARG A N 1
ATOM 2503 C CA . ARG A 1 309 ? 41.175 -8.760 -47.784 1.00 95.25 309 ARG A CA 1
ATOM 2504 C C . ARG A 1 309 ? 41.054 -8.402 -49.262 1.00 95.25 309 ARG A C 1
ATOM 2506 O O . ARG A 1 309 ? 41.954 -8.709 -50.032 1.00 95.25 309 ARG A O 1
ATOM 2513 N N . ILE A 1 310 ? 39.985 -7.699 -49.641 1.00 95.19 310 ILE A N 1
ATOM 2514 C CA . ILE A 1 310 ? 39.779 -7.264 -51.029 1.00 95.19 310 ILE A CA 1
ATOM 2515 C C . ILE A 1 310 ? 40.914 -6.332 -51.451 1.00 95.19 310 ILE A C 1
ATOM 2517 O O . ILE A 1 310 ? 41.487 -6.531 -52.508 1.00 95.19 310 ILE A O 1
ATOM 2521 N N . ASN A 1 311 ? 41.281 -5.353 -50.620 1.00 95.94 311 ASN A N 1
ATOM 2522 C CA . ASN A 1 311 ? 42.353 -4.412 -50.943 1.00 95.94 311 ASN A CA 1
ATOM 2523 C C . ASN A 1 311 ? 43.708 -5.111 -51.129 1.00 95.94 311 ASN A C 1
ATOM 2525 O O . ASN A 1 311 ? 44.484 -4.708 -51.988 1.00 95.94 311 ASN A O 1
ATOM 2529 N N . ALA A 1 312 ? 44.001 -6.145 -50.335 1.00 94.88 312 ALA A N 1
ATOM 2530 C CA . ALA A 1 312 ? 45.210 -6.942 -50.511 1.00 94.88 312 ALA A CA 1
ATOM 2531 C C . ALA A 1 312 ? 45.212 -7.661 -51.870 1.00 94.88 312 ALA A C 1
ATOM 2533 O O . ALA A 1 312 ? 46.204 -7.581 -52.588 1.00 94.88 312 ALA A O 1
ATOM 2534 N N . ALA A 1 313 ? 44.090 -8.280 -52.250 1.00 95.00 313 ALA A N 1
ATOM 2535 C CA . ALA A 1 313 ? 43.960 -8.979 -53.526 1.00 95.00 313 ALA A CA 1
ATOM 2536 C C . ALA A 1 313 ? 43.973 -8.021 -54.729 1.00 95.00 313 ALA A C 1
ATOM 2538 O O . ALA A 1 313 ? 44.739 -8.222 -55.662 1.00 95.00 313 ALA A O 1
ATOM 2539 N N . THR A 1 314 ? 43.209 -6.923 -54.704 1.00 95.00 314 THR A N 1
ATOM 2540 C CA . THR A 1 314 ? 43.184 -5.945 -55.811 1.00 95.00 314 THR A CA 1
ATOM 2541 C C . THR A 1 314 ? 44.551 -5.304 -56.036 1.00 95.00 314 THR A C 1
ATOM 2543 O O . THR A 1 314 ? 44.921 -5.016 -57.173 1.00 95.00 314 THR A O 1
ATOM 2546 N N . ARG A 1 315 ? 45.337 -5.107 -54.967 1.00 93.44 315 ARG A N 1
ATOM 2547 C CA . ARG A 1 315 ? 46.696 -4.568 -55.087 1.00 93.44 315 ARG A CA 1
ATOM 2548 C C . ARG A 1 315 ? 47.650 -5.493 -55.835 1.00 93.44 315 ARG A C 1
ATOM 2550 O O . ARG A 1 315 ? 48.542 -4.972 -56.494 1.00 93.44 315 ARG A O 1
ATOM 2557 N N . GLN A 1 316 ? 47.457 -6.813 -55.780 1.00 92.38 316 GLN A N 1
ATOM 2558 C CA . GLN A 1 316 ? 48.246 -7.756 -56.586 1.00 92.38 316 GLN A CA 1
ATOM 2559 C C . GLN A 1 316 ? 48.018 -7.547 -58.091 1.00 92.38 316 GLN A C 1
ATOM 2561 O O . GLN A 1 316 ? 48.930 -7.757 -58.880 1.00 92.38 316 GLN A O 1
ATOM 2566 N N . TYR A 1 317 ? 46.840 -7.045 -58.471 1.00 92.25 317 TYR A N 1
ATOM 2567 C CA . TYR A 1 317 ? 46.469 -6.699 -59.847 1.00 92.25 317 TYR A CA 1
ATOM 2568 C C . TYR A 1 317 ? 46.649 -5.201 -60.163 1.00 92.25 317 TYR A C 1
ATOM 2570 O O . TYR A 1 317 ? 46.077 -4.684 -61.118 1.00 92.25 317 TYR A O 1
ATOM 2578 N N . GLY A 1 318 ? 47.408 -4.462 -59.344 1.00 92.81 318 GLY A N 1
ATOM 2579 C CA . GLY A 1 318 ? 47.750 -3.060 -59.613 1.00 92.81 318 GLY A CA 1
ATOM 2580 C C . GLY A 1 318 ? 46.629 -2.038 -59.375 1.00 92.81 318 GLY A C 1
ATOM 2581 O O . GLY A 1 318 ? 46.764 -0.881 -59.772 1.00 92.81 318 GLY A O 1
ATOM 2582 N N . MET A 1 319 ? 45.531 -2.408 -58.703 1.00 92.88 319 MET A N 1
ATOM 2583 C CA . MET A 1 319 ? 44.415 -1.495 -58.416 1.00 92.88 319 MET A CA 1
ATOM 2584 C C . MET A 1 319 ? 44.125 -1.313 -56.918 1.00 92.88 319 MET A C 1
ATOM 2586 O O . MET A 1 319 ? 44.279 -2.213 -56.091 1.00 92.88 319 MET A O 1
ATOM 2590 N N . SER A 1 320 ? 43.671 -0.109 -56.549 1.00 94.50 320 SER A N 1
ATOM 2591 C CA . SER A 1 320 ? 43.221 0.193 -55.186 1.00 94.50 320 SER A CA 1
ATOM 2592 C C . SER A 1 320 ? 41.779 -0.263 -54.968 1.00 94.50 320 SER A C 1
ATOM 2594 O O . SER A 1 320 ? 40.956 -0.208 -55.883 1.00 94.50 320 SER A O 1
ATOM 2596 N N . TYR A 1 321 ? 41.440 -0.636 -53.731 1.00 94.06 321 TYR A N 1
ATOM 2597 C CA . TYR A 1 321 ? 40.073 -1.020 -53.363 1.00 94.06 321 TYR A CA 1
ATOM 2598 C C . TYR A 1 321 ? 39.013 0.003 -53.811 1.00 94.06 321 TYR A C 1
ATOM 2600 O O . TYR A 1 321 ? 37.963 -0.382 -54.315 1.00 94.06 321 TYR A O 1
ATOM 2608 N N . SER A 1 322 ? 39.276 1.305 -53.655 1.00 94.44 322 SER A N 1
ATOM 2609 C CA . SER A 1 322 ? 38.320 2.349 -54.048 1.00 94.44 322 SER A CA 1
ATOM 2610 C C . SER A 1 322 ? 38.088 2.375 -55.558 1.00 94.44 322 SER A C 1
ATOM 2612 O O . SER A 1 322 ? 36.941 2.481 -55.983 1.00 94.44 322 SER A O 1
ATOM 2614 N N . LYS A 1 323 ? 39.155 2.226 -56.359 1.00 94.25 323 LYS A N 1
ATOM 2615 C CA . LYS A 1 323 ? 39.065 2.173 -57.825 1.00 94.25 323 LYS A CA 1
ATOM 2616 C C . LYS A 1 323 ? 38.327 0.913 -58.283 1.00 94.25 323 LYS A C 1
ATOM 2618 O O . LYS A 1 323 ? 37.463 1.005 -59.145 1.00 94.25 323 LYS A O 1
ATOM 2623 N N . PHE A 1 324 ? 38.601 -0.226 -57.647 1.00 94.25 324 PHE A N 1
ATOM 2624 C CA . PHE A 1 324 ? 37.911 -1.491 -57.905 1.00 94.25 324 PHE A CA 1
ATOM 2625 C C . PHE A 1 324 ? 36.407 -1.414 -57.606 1.00 94.25 324 PHE A C 1
ATOM 2627 O O . PHE A 1 324 ? 35.589 -1.742 -58.455 1.00 94.25 324 PHE A O 1
ATOM 2634 N N . ILE A 1 325 ? 36.016 -0.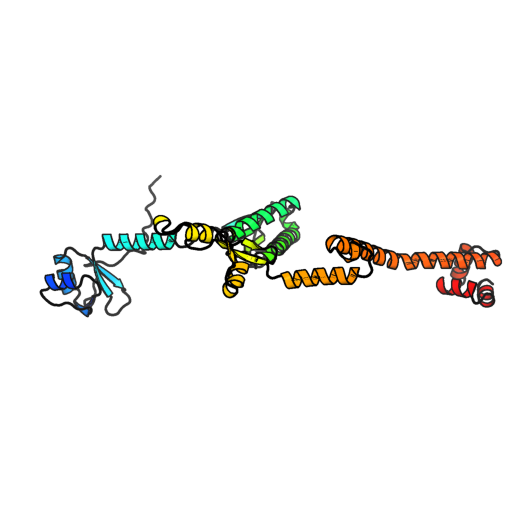918 -56.425 1.00 94.12 325 ILE A N 1
ATOM 2635 C CA . ILE A 1 325 ? 34.595 -0.777 -56.062 1.00 94.12 325 ILE A CA 1
ATOM 2636 C C . ILE A 1 325 ? 33.877 0.223 -56.971 1.00 94.12 325 ILE A C 1
ATOM 2638 O O . ILE A 1 325 ? 32.718 0.010 -57.315 1.00 94.12 325 ILE A O 1
ATOM 2642 N N . PHE A 1 326 ? 34.550 1.307 -57.359 1.00 93.81 326 PHE A N 1
ATOM 2643 C CA . PHE A 1 326 ? 33.998 2.265 -58.310 1.00 93.81 326 PHE A CA 1
ATOM 2644 C C . PHE A 1 326 ? 33.758 1.619 -59.682 1.00 93.81 326 PHE A C 1
ATOM 2646 O O . PHE A 1 326 ? 32.662 1.753 -60.219 1.00 93.81 326 PHE A O 1
ATOM 2653 N N . ALA A 1 327 ? 34.727 0.853 -60.194 1.00 92.69 327 ALA A N 1
ATOM 2654 C CA . ALA A 1 327 ? 34.594 0.118 -61.450 1.00 92.69 327 ALA A CA 1
ATOM 2655 C C . ALA A 1 327 ? 33.470 -0.933 -61.400 1.00 92.69 327 ALA A C 1
ATOM 2657 O O . ALA A 1 327 ? 32.686 -1.025 -62.339 1.00 92.69 327 ALA A O 1
ATOM 2658 N N . LEU A 1 328 ? 33.329 -1.670 -60.290 1.00 92.94 328 LEU A N 1
ATOM 2659 C CA . LEU A 1 328 ? 32.228 -2.625 -60.105 1.00 92.94 328 LEU A CA 1
ATOM 2660 C C . LEU A 1 328 ? 30.856 -1.948 -60.117 1.00 92.94 328 LEU A C 1
ATOM 2662 O O . LEU A 1 328 ? 29.924 -2.481 -60.710 1.00 92.94 328 LEU A O 1
ATOM 2666 N N . ASN A 1 329 ? 30.730 -0.777 -59.486 1.00 92.00 329 ASN A N 1
ATOM 2667 C CA . ASN A 1 329 ? 29.482 -0.016 -59.505 1.00 92.00 329 ASN A CA 1
ATOM 2668 C C . ASN A 1 329 ? 29.176 0.537 -60.904 1.00 92.00 329 ASN A C 1
ATOM 2670 O O . ASN A 1 329 ? 28.020 0.521 -61.304 1.00 92.00 329 ASN A O 1
ATOM 2674 N N . GLN A 1 330 ? 30.189 1.006 -61.645 1.00 93.38 330 GLN A N 1
ATOM 2675 C CA . GLN A 1 330 ? 30.019 1.457 -63.033 1.00 93.38 330 GLN A CA 1
ATOM 2676 C C . GLN A 1 330 ? 29.599 0.320 -63.971 1.00 93.38 330 GLN A C 1
ATOM 2678 O O . GLN A 1 330 ? 28.775 0.539 -64.848 1.00 93.38 330 GLN A O 1
ATOM 2683 N N . LYS A 1 331 ? 30.147 -0.887 -63.774 1.00 91.94 331 LYS A N 1
ATOM 2684 C CA . LYS A 1 331 ? 29.771 -2.107 -64.509 1.00 91.94 331 LYS A CA 1
ATOM 2685 C C . LYS A 1 331 ? 28.509 -2.796 -63.936 1.00 91.94 331 LYS A C 1
ATOM 2687 O O . LYS A 1 331 ? 28.198 -3.907 -64.346 1.00 91.94 331 LYS A O 1
ATOM 2692 N N . GLU A 1 332 ? 27.823 -2.184 -62.963 1.00 91.06 332 GLU A N 1
ATOM 2693 C CA . GLU A 1 332 ? 26.605 -2.690 -62.295 1.00 91.06 332 GLU A CA 1
ATOM 2694 C C . GLU A 1 332 ? 26.705 -4.110 -61.692 1.00 91.06 332 GLU A C 1
ATOM 2696 O O . GLU A 1 332 ? 25.716 -4.827 -61.525 1.00 91.06 332 GLU A O 1
ATOM 2701 N N . VAL A 1 333 ? 27.903 -4.528 -61.275 1.00 87.75 333 VAL A N 1
ATOM 2702 C CA . VAL A 1 333 ? 28.121 -5.850 -60.674 1.00 87.75 333 VAL A CA 1
ATOM 2703 C C . VAL A 1 333 ? 27.697 -5.838 -59.199 1.00 87.75 333 VAL A C 1
ATOM 2705 O O . VAL A 1 333 ? 28.422 -5.376 -58.316 1.00 87.75 333 VAL A O 1
ATOM 2708 N N . GLY A 1 334 ? 26.520 -6.399 -58.906 1.00 87.50 334 GLY A N 1
ATOM 2709 C CA . GLY A 1 334 ? 25.885 -6.437 -57.577 1.00 87.50 334 GLY A CA 1
ATOM 2710 C C . GLY A 1 334 ? 26.526 -7.365 -56.527 1.00 87.50 334 GLY A C 1
ATOM 2711 O O . GLY A 1 334 ? 25.817 -7.973 -55.721 1.00 87.50 334 GLY A O 1
ATOM 2712 N N . LEU A 1 335 ? 27.854 -7.516 -56.509 1.00 90.25 335 LEU A N 1
ATOM 2713 C CA . LEU A 1 335 ? 28.541 -8.422 -55.584 1.00 90.25 335 LEU A CA 1
ATOM 2714 C C . LEU A 1 335 ? 28.767 -7.803 -54.198 1.00 90.25 335 LEU A C 1
ATOM 2716 O O . LEU A 1 335 ? 29.374 -6.747 -54.008 1.00 90.25 335 LEU A O 1
ATOM 2720 N N . ASN A 1 336 ? 28.328 -8.529 -53.170 1.00 92.25 336 ASN A N 1
ATOM 2721 C CA . ASN A 1 336 ? 28.516 -8.126 -51.783 1.00 92.25 336 ASN A CA 1
ATOM 2722 C C . ASN A 1 336 ? 29.988 -8.223 -51.353 1.00 92.25 336 ASN A C 1
ATOM 2724 O O . ASN A 1 336 ? 30.662 -9.216 -51.610 1.00 92.25 336 ASN A O 1
ATOM 2728 N N . ARG A 1 337 ? 30.454 -7.268 -50.534 1.00 92.38 337 ARG A N 1
ATOM 2729 C CA . ARG A 1 337 ? 31.824 -7.263 -49.963 1.00 92.38 337 ARG A CA 1
ATOM 2730 C C . ARG A 1 337 ? 32.198 -8.550 -49.218 1.00 92.38 337 ARG A C 1
ATOM 2732 O O . ARG A 1 337 ? 33.366 -8.904 -49.178 1.00 92.38 337 ARG A O 1
ATOM 2739 N N . LYS A 1 338 ? 31.220 -9.242 -48.619 1.00 94.38 338 LYS A N 1
ATOM 2740 C CA . LYS A 1 338 ? 31.441 -10.556 -47.995 1.00 94.38 338 LYS A CA 1
ATOM 2741 C C . LYS A 1 338 ? 31.877 -11.594 -49.029 1.00 94.38 338 LYS A C 1
ATOM 2743 O O . LYS A 1 338 ? 32.813 -12.328 -48.761 1.00 94.38 338 LYS A O 1
ATOM 2748 N N . VAL A 1 339 ? 31.183 -11.634 -50.165 1.00 93.94 339 VAL A N 1
ATOM 2749 C CA . VAL A 1 339 ? 31.418 -12.584 -51.259 1.00 93.94 339 VAL A CA 1
ATOM 2750 C C . VAL A 1 339 ? 32.727 -12.241 -51.961 1.00 93.94 339 VAL A C 1
ATOM 2752 O O . VAL A 1 339 ? 33.567 -13.111 -52.115 1.00 93.94 339 VAL A O 1
ATOM 2755 N N . LEU A 1 340 ? 32.967 -10.960 -52.258 1.00 94.25 340 LEU A N 1
ATOM 2756 C CA . LEU A 1 340 ? 34.235 -10.502 -52.842 1.00 94.25 340 LEU A CA 1
ATOM 2757 C C . LEU A 1 340 ? 35.445 -10.853 -51.967 1.00 94.25 340 LEU A C 1
ATOM 2759 O O . LEU A 1 340 ? 36.468 -11.292 -52.475 1.00 94.25 340 LEU A O 1
ATOM 2763 N N . ALA A 1 341 ? 35.331 -10.684 -50.647 1.00 94.69 341 ALA A N 1
ATOM 2764 C CA . ALA A 1 341 ? 36.404 -11.039 -49.721 1.00 94.69 341 ALA A CA 1
ATOM 2765 C C . ALA A 1 341 ? 36.611 -12.552 -49.566 1.00 94.69 341 ALA A C 1
ATOM 2767 O O . ALA A 1 341 ? 37.675 -12.958 -49.105 1.00 94.69 341 ALA A O 1
ATOM 2768 N N . ASP A 1 342 ? 35.597 -13.360 -49.873 1.00 95.50 342 ASP A N 1
ATOM 2769 C CA . ASP A 1 342 ? 35.686 -14.819 -49.863 1.00 95.50 342 ASP A CA 1
ATOM 2770 C C . ASP A 1 342 ? 36.313 -15.331 -51.165 1.00 95.50 342 ASP A C 1
ATOM 2772 O O . ASP A 1 342 ? 37.281 -16.083 -51.118 1.00 95.50 342 ASP A O 1
ATOM 2776 N N . LEU A 1 343 ? 35.864 -14.807 -52.314 1.00 94.25 343 LEU A N 1
ATOM 2777 C CA . LEU A 1 343 ? 36.460 -15.050 -53.632 1.00 94.25 343 LEU A CA 1
ATOM 2778 C C . LEU A 1 343 ? 37.951 -14.702 -53.645 1.00 94.25 343 LEU A C 1
ATOM 2780 O O . LEU A 1 343 ? 38.765 -15.520 -54.051 1.00 94.25 343 LEU A O 1
ATOM 2784 N N . ALA A 1 344 ? 38.315 -13.535 -53.109 1.00 93.06 344 ALA A N 1
ATOM 2785 C CA . ALA A 1 344 ? 39.704 -13.091 -53.011 1.00 93.06 344 ALA A CA 1
ATOM 2786 C C . ALA A 1 344 ? 40.623 -14.062 -52.243 1.00 93.06 344 ALA A C 1
ATOM 2788 O O . ALA A 1 344 ? 41.825 -14.063 -52.479 1.00 93.06 344 ALA A O 1
ATOM 2789 N N . MET A 1 345 ? 40.082 -14.846 -51.303 1.00 92.44 345 MET A N 1
ATOM 2790 C CA . MET A 1 345 ? 40.865 -15.753 -50.455 1.00 92.44 345 MET A CA 1
ATOM 2791 C C . MET A 1 345 ? 40.823 -17.204 -50.939 1.00 92.44 345 MET A C 1
ATOM 2793 O O . MET A 1 345 ? 41.841 -17.884 -50.885 1.00 92.44 345 MET A O 1
ATOM 2797 N N . ASN A 1 346 ? 39.652 -17.680 -51.368 1.00 94.81 346 ASN A N 1
ATOM 2798 C CA . ASN A 1 346 ? 39.410 -19.100 -51.636 1.00 94.81 346 ASN A CA 1
ATOM 2799 C C . ASN A 1 346 ? 39.400 -19.430 -53.136 1.00 94.81 346 ASN A C 1
ATOM 2801 O O . ASN A 1 346 ? 39.648 -20.573 -53.505 1.00 94.81 346 ASN A O 1
ATOM 2805 N N . HIS A 1 347 ? 39.113 -18.450 -54.001 1.00 94.19 347 HIS A N 1
ATOM 2806 C CA . HIS A 1 347 ? 38.949 -18.646 -55.445 1.00 94.19 347 HIS A CA 1
ATOM 2807 C C . HIS A 1 347 ? 39.667 -17.538 -56.234 1.00 94.19 347 HIS A C 1
ATOM 2809 O O . HIS A 1 347 ? 39.011 -16.680 -56.835 1.00 94.19 347 HIS A O 1
ATOM 2815 N N . PRO A 1 348 ? 41.014 -17.530 -56.241 1.00 90.56 348 PRO A N 1
ATOM 2816 C CA . PRO A 1 348 ? 41.796 -16.455 -56.852 1.00 90.56 348 PRO A CA 1
ATOM 2817 C C . PRO A 1 348 ? 41.540 -16.309 -58.358 1.00 90.56 348 PRO A C 1
ATOM 2819 O O . PRO A 1 348 ? 41.504 -15.187 -58.853 1.00 90.56 348 PRO A O 1
ATOM 2822 N N . GLU A 1 349 ? 41.290 -17.410 -59.073 1.00 92.19 349 GLU A N 1
ATOM 2823 C CA . GLU A 1 349 ? 40.962 -17.394 -60.507 1.00 92.19 349 GLU A CA 1
ATOM 2824 C C . GLU A 1 349 ? 39.619 -16.705 -60.785 1.0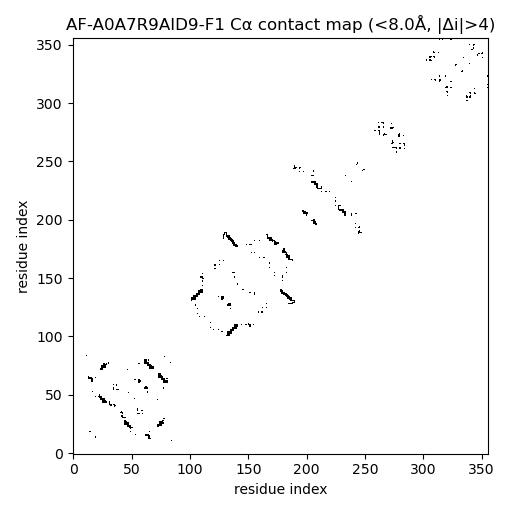0 92.19 349 GLU A C 1
ATOM 2826 O O . GLU A 1 349 ? 39.532 -15.819 -61.632 1.00 92.19 349 GLU A O 1
ATOM 2831 N N . ALA A 1 350 ? 38.583 -17.041 -60.011 1.00 92.06 350 ALA A N 1
ATOM 2832 C CA . ALA A 1 350 ? 37.276 -16.395 -60.113 1.00 92.06 350 ALA A CA 1
ATOM 2833 C C . ALA A 1 350 ? 37.340 -14.917 -59.701 1.00 92.06 350 ALA A C 1
ATOM 2835 O O . ALA A 1 350 ? 36.650 -14.082 -60.277 1.00 92.06 350 ALA A O 1
ATOM 2836 N N . PHE A 1 351 ? 38.177 -14.573 -58.718 1.00 93.44 351 PHE A N 1
ATOM 2837 C CA . PHE A 1 351 ? 38.400 -13.180 -58.339 1.00 93.44 351 PHE A CA 1
ATOM 2838 C C . PHE A 1 351 ? 39.115 -12.396 -59.445 1.00 93.44 351 PHE A C 1
ATOM 2840 O O . PHE A 1 351 ? 38.735 -11.261 -59.712 1.00 93.44 351 PHE A O 1
ATOM 2847 N N . LYS A 1 352 ? 40.100 -13.002 -60.119 1.00 92.50 352 LYS A N 1
ATOM 2848 C CA . LYS A 1 352 ? 40.789 -12.402 -61.267 1.00 92.50 352 LYS A CA 1
ATOM 2849 C C . LYS A 1 352 ? 39.816 -12.085 -62.405 1.00 92.50 352 LYS A C 1
ATOM 2851 O O . LYS A 1 352 ? 39.805 -10.958 -62.874 1.00 92.50 352 LYS A O 1
ATOM 2856 N N . ALA A 1 353 ? 38.923 -13.015 -62.743 1.00 91.62 353 ALA A N 1
ATOM 2857 C CA . ALA A 1 353 ? 37.889 -12.800 -63.761 1.00 91.62 353 ALA A CA 1
ATOM 2858 C C . ALA A 1 353 ? 36.898 -11.663 -63.429 1.00 91.62 353 ALA A C 1
ATOM 2860 O O . ALA A 1 353 ? 36.209 -11.173 -64.313 1.00 91.62 353 ALA A O 1
ATOM 2861 N N . VAL A 1 354 ? 36.785 -11.270 -62.155 1.00 90.31 354 VAL A N 1
ATOM 2862 C CA . VAL A 1 354 ? 35.975 -10.119 -61.714 1.00 90.31 354 VAL A CA 1
ATOM 2863 C C . VAL A 1 354 ? 36.780 -8.812 -61.747 1.00 90.31 354 VAL A C 1
ATOM 2865 O O . VAL A 1 354 ? 36.199 -7.725 -61.771 1.00 90.31 354 VAL A O 1
ATOM 2868 N N . VAL A 1 355 ? 38.109 -8.905 -61.667 1.00 89.50 355 VAL A N 1
ATOM 2869 C CA . VAL A 1 355 ? 39.029 -7.763 -61.738 1.00 89.50 355 VAL A CA 1
ATOM 2870 C C . VAL A 1 355 ? 39.255 -7.326 -63.184 1.00 89.50 355 VAL A C 1
ATOM 2872 O O . VAL A 1 355 ? 39.281 -6.118 -63.433 1.00 89.50 355 VAL A O 1
ATOM 2875 N N . ASP A 1 356 ? 39.394 -8.293 -64.090 1.00 86.75 356 ASP A N 1
ATOM 2876 C CA . ASP A 1 356 ? 39.405 -8.097 -65.545 1.00 86.75 356 ASP A CA 1
ATOM 2877 C C . ASP A 1 356 ? 38.024 -7.560 -66.020 1.00 86.75 356 ASP A C 1
ATOM 2879 O O . ASP A 1 356 ? 37.956 -6.535 -66.753 1.00 86.75 356 ASP A O 1
#

Mean predicted aligned error: 18.69 Å

pLDDT: mean 83.32, std 12.21, range [35.12, 95.94]

Nearest PDB structures (foldseek):
  5lmr-assembly1_X  TM=7.834E-01  e=1.059E-14  Thermus thermophilus HB8
  5lmv-assembly1_X  TM=5.846E-01  e=4.176E-13  Thermus thermophilus HB8
  1tig-assembly1_A  TM=9.046E-01  e=2.416E-08  Geobacillus stearothermophilus
  7po1-assembly1_8  TM=5.541E-01  e=2.295E-09  Homo sapiens
  2m71-assembly1_A  TM=8.526E-01  e=2.386E-06  Campylobacter jejuni

Radius of gyration: 42.92 Å; Cα contacts (8 Å, |Δi|>4): 395; chains: 1; bounding box: 103×62×111 Å

Sequence (356 aa):
VQPQSKVQDDKYNYRLNREITVPRIRLVGDNLEELSEAANKVIEPGVFSTYQVLGWAESLELDLVEISPNADP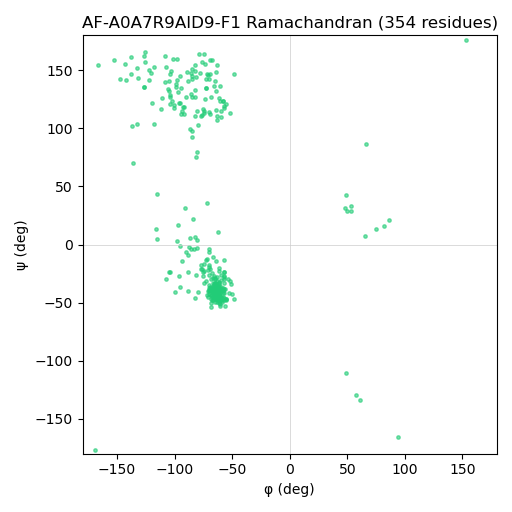PVCKVIDYKKFIYDRKKKEKELKAKTAKTVIKEIRFGPNTDDHDFDFKVKHAIKFLEDGDKIKAYVQFKGRAIVFKDRGELILLRFLKELEELGAAEELPKLEGKPLKEVVMPKMKTHSSAKKRFTLTGTGKVKRFQANARHLMRKKSNKAKTRLLGSTLVSVADSAKIKRLLCLSVNSVASRTRRKKILKAARGYFGARSKVYTVAKNALEKAYTYAFRDRRNKKRAFRRLWIIRINAATRQYGMSYSKFIFALNQKEVGLNRKVLADLAMNHPEAFKAVVD

Solvent-accessible surface area (backbone atoms only — not comparable to full-atom values): 20311 Å² total; per-residue (Å²): 132,82,81,77,78,76,84,74,75,70,90,74,75,60,48,46,56,87,67,56,78,61,69,51,29,26,45,50,76,86,58,37,63,66,49,15,64,74,64,78,41,91,55,73,80,40,80,44,47,40,68,62,54,48,56,48,21,58,75,68,76,34,37,39,36,49,77,36,83,88,42,92,56,30,33,29,32,68,40,56,60,70,61,50,54,49,54,51,53,49,51,50,48,52,53,56,68,70,46,79,81,71,49,77,46,78,44,84,41,52,65,83,64,50,74,68,62,48,53,54,50,50,54,50,49,52,51,40,29,55,76,35,25,31,39,39,37,35,34,54,53,65,83,81,48,57,80,44,49,70,51,35,50,50,52,53,54,52,53,48,60,73,38,52,89,71,38,69,67,77,46,76,73,49,91,65,77,80,44,45,44,44,42,39,35,60,61,36,85,55,38,66,69,44,55,78,52,42,49,71,46,98,87,69,50,48,32,26,68,42,78,66,57,85,54,69,62,88,83,46,53,71,70,57,50,61,64,27,71,40,73,40,73,56,57,76,82,55,39,62,57,52,39,55,40,57,68,51,73,79,55,56,60,62,53,47,51,54,51,48,52,50,36,61,73,21,58,88,42,71,69,58,36,26,73,37,65,73,50,16,48,56,52,49,56,52,50,52,52,49,54,54,53,47,63,65,44,45,63,56,56,52,50,52,52,25,50,52,45,34,31,56,47,37,44,77,75,76,37,52,48,70,59,51,56,50,51,34,58,74,70,66,56,88,74,53,60,70,56,50,28,44,30,46,72,79,33,57,69,66,35,47,68,71,72,108

InterPro domains:
  IPR001288 Translation initiation factor 3 [MF_00080] (9-189)
  IPR001288 Translation initiation factor 3 [PTHR10938] (6-195)
  IPR001288 Translation initiation factor 3 [TIGR00168] (13-189)
  IPR001706 Large ribosomal subunit protein bL35 [MF_00514] (185-248)
  IPR001706 Large ribosomal subunit protein bL35 [TIGR00001] (186-247)
  IPR005813 Large ribosomal subunit protein bL20 [MF_00382] (240-356)
  IPR005813 Large ribosomal subunit protein bL20 [PF00453] (251-353)
  IPR005813 Large ribosomal subunit protein bL20 [PR00062] (257-286)
  IPR005813 Large ribosomal subunit protein bL20 [PR00062] (287-316)
  IPR005813 Large ribosomal subunit protein bL20 [PR00062] (320-346)
  IPR005813 Large ribosomal subunit protein bL20 [TIGR01032] (251-355)
  IPR005813 Large ribosomal subunit protein bL20 [cd07026] (251-356)
  IPR018265 Large ribosomal subunit protein bL35, conserved site [PS00936] (189-215)
  IPR019814 Translation initiation factor 3, N-terminal [PF05198] (17-94)
  IPR019815 Translation initiation factor 3, C-terminal [PF00707] (103-187)
  IPR035566 Ribosomal protein bL20, C-terminal [G3DSA:1.10.1900.20] (301-356)
  IPR035566 Ribosomal protein bL20, C-terminal [SSF74731] (251-356)
  IPR036787 Translation initiation factor 3 (IF-3), N-terminal domain superfamily [G3DSA:3.10.20.80] (7-92)
  IPR036787 Translation initiation factor 3 (IF-3), N-terminal domain superfamily [SSF54364] (13-96)
  IPR036788 Translation initiation factor 3 (IF-3), C-terminal domain superfamily [G3DSA:3.30.110.10] (93-188)

Foldseek 3Di:
DPPPDPPDPPPLDWQKQVSPPDQKEFEDDDCQVVLCVLVVHRDDGGIDTSVSVSVSLVVVVWMWTFPAVPDVVTYIYTHHSVVVVVVVVVVVVVVVVVPDDAAEAEDEAELPDDPVNLVVSLVVVVVSLLVFHKYWYWYADDDPSVVSVVSRLVSVVVSCVSCVLPFDWPDRFDDDDRITGTTITGHDLQPPVLVVAWDADPVGFIKGQAPPLPPPPVPDDPVRNVVRRDIDTDDPVCRVVSCVNNVPDPCPVVVVVVQVVLLVVQCPPDDCLNVPSVNVVVVVVVVVVVVVVVVVCVVVVVLVVLQVQLQVQVVVVVDGSVVLVVVCVVVVPPDDSNRLSCCSPPPSPVNVVSSD

Secondary structure (DSSP, 8-state):
---------GGG---BGGG---SEEEE-SSTHHHHHHHHTS-PPSEEEEHHHHHHHHHHTT-EEEEEETTSSSPEEEEE-HHHHHHHHHHHHHHHHHHS--PPEEEEEE-TT--HHHHHHHHHHHHHHHHHT-EEEEEEE--GGGGGGHHHHHHHHHHHHHHHTTT---SS-----SSEEEEEEEPPP---HHHHHHEEE-TTSPEEEEPTTTTSSGGGS-HHHHHHHTSEEEPPHHHHHHHHHHTT--TTHHHHHHHHHHHHHHTTTS-THHHH-HHHHHHHHHHHHHHHHHHHHHHHHHHHHHHHHHHHHHHHHTT--HHHHHHHHHHTT----HHHHHHHHHH-HHHHHHHH-

Organism: NCBI:txid69355